Protein AF-A0ABC8SXA6-F1 (afdb_monomer_lite)

Organism: NCBI:txid185542

Radius of gyration: 33.36 Å; chains: 1; bounding box: 87×67×56 Å

pLDDT: mean 83.67, std 15.26, range [38.62, 98.69]

Structure (mmCIF, N/CA/C/O backbone):
data_AF-A0ABC8SXA6-F1
#
_entry.id   AF-A0ABC8SXA6-F1
#
loop_
_atom_site.group_PDB
_atom_site.id
_atom_site.type_symbol
_atom_site.label_atom_id
_atom_site.label_alt_id
_atom_site.label_comp_id
_atom_site.label_asym_id
_atom_site.label_entity_id
_atom_site.label_seq_id
_atom_site.pdbx_PDB_ins_code
_atom_site.Cartn_x
_atom_site.Cartn_y
_atom_site.Cartn_z
_atom_site.occupancy
_atom_site.B_iso_or_equiv
_atom_site.auth_seq_id
_atom_site.auth_comp_id
_atom_site.auth_asym_id
_atom_site.auth_atom_id
_atom_site.pdbx_PDB_model_num
ATOM 1 N N . MET A 1 1 ? 6.631 -2.995 6.832 1.00 89.31 1 MET A N 1
ATOM 2 C CA . MET A 1 1 ? 6.020 -4.167 7.493 1.00 89.31 1 MET A CA 1
ATOM 3 C C . MET A 1 1 ? 7.021 -4.843 8.404 1.00 89.31 1 MET A C 1
ATOM 5 O O . MET A 1 1 ? 6.817 -4.756 9.600 1.00 89.31 1 MET A O 1
ATOM 9 N N . VAL A 1 2 ? 8.139 -5.362 7.882 1.00 93.81 2 VAL A N 1
ATOM 10 C CA . VAL A 1 2 ? 9.206 -6.002 8.684 1.00 93.81 2 VAL A CA 1
ATOM 11 C C . VAL A 1 2 ? 9.595 -5.200 9.931 1.00 93.81 2 VAL A C 1
ATOM 13 O O . VAL A 1 2 ? 9.517 -5.722 11.030 1.00 93.81 2 VAL A O 1
ATOM 16 N N . TYR A 1 3 ? 9.912 -3.909 9.787 1.00 95.38 3 TYR A N 1
ATOM 17 C CA . TYR A 1 3 ? 10.247 -3.053 10.935 1.00 95.38 3 TYR A CA 1
ATOM 18 C C . TYR A 1 3 ? 9.152 -3.024 12.019 1.00 95.38 3 TYR A C 1
ATOM 20 O O . TYR A 1 3 ? 9.460 -3.159 13.195 1.00 95.38 3 TYR A O 1
ATOM 28 N N . LEU A 1 4 ? 7.878 -2.898 11.626 1.00 93.88 4 LEU A N 1
ATOM 29 C CA . LEU A 1 4 ? 6.758 -2.875 12.575 1.00 93.88 4 LEU A CA 1
ATOM 30 C C . LEU A 1 4 ? 6.575 -4.234 13.260 1.00 93.88 4 LEU A C 1
ATOM 32 O O . LEU A 1 4 ? 6.287 -4.269 14.445 1.00 93.88 4 LEU A O 1
ATOM 36 N N . SER A 1 5 ? 6.805 -5.328 12.530 1.00 92.31 5 SER A N 1
ATOM 37 C CA . SER A 1 5 ? 6.778 -6.683 13.088 1.00 92.31 5 SER A CA 1
ATOM 38 C C . SER A 1 5 ? 7.949 -6.959 14.036 1.00 92.31 5 SER A C 1
ATOM 40 O O . SER A 1 5 ? 7.821 -7.826 14.887 1.00 92.31 5 SER A O 1
ATOM 42 N N . ILE A 1 6 ? 9.087 -6.271 13.881 1.00 94.25 6 ILE A N 1
ATOM 43 C CA . ILE A 1 6 ? 10.218 -6.359 14.819 1.00 94.25 6 ILE A CA 1
ATOM 44 C C . ILE A 1 6 ? 9.928 -5.550 16.088 1.00 94.25 6 ILE A C 1
ATOM 46 O O . ILE A 1 6 ? 10.330 -5.962 17.171 1.00 94.25 6 ILE A O 1
ATOM 50 N N . GLU A 1 7 ? 9.258 -4.397 15.968 1.00 94.81 7 GLU A N 1
ATOM 51 C CA . GLU A 1 7 ? 8.859 -3.602 17.137 1.00 94.81 7 GLU A CA 1
ATOM 52 C C . GLU A 1 7 ? 7.809 -4.315 17.998 1.00 94.81 7 GLU A C 1
ATOM 54 O O . GLU A 1 7 ? 7.905 -4.271 19.224 1.00 94.81 7 GLU A O 1
ATOM 59 N N . ASP A 1 8 ? 6.809 -4.938 17.369 1.00 91.81 8 ASP A N 1
ATOM 60 C CA . ASP A 1 8 ? 5.744 -5.686 18.040 1.00 91.81 8 ASP A CA 1
ATOM 61 C C . ASP A 1 8 ? 5.150 -6.726 17.075 1.00 91.81 8 ASP A C 1
ATOM 63 O O . ASP A 1 8 ? 4.434 -6.381 16.131 1.00 91.81 8 ASP A O 1
ATOM 67 N N . ASP A 1 9 ? 5.448 -8.006 17.304 1.00 91.94 9 ASP A N 1
ATOM 68 C CA . ASP A 1 9 ? 4.992 -9.117 16.463 1.00 91.94 9 ASP A CA 1
ATOM 69 C C . ASP A 1 9 ? 3.578 -9.615 16.814 1.00 91.94 9 ASP A C 1
ATOM 71 O O . ASP A 1 9 ? 3.061 -10.521 16.157 1.00 91.94 9 ASP A O 1
ATOM 75 N N . THR A 1 10 ? 2.935 -9.015 17.820 1.00 92.50 10 THR A N 1
ATOM 76 C CA . THR A 1 10 ? 1.574 -9.363 18.258 1.00 92.50 10 THR A CA 1
ATOM 77 C C . THR A 1 10 ? 0.511 -8.435 17.687 1.00 92.50 10 THR A C 1
ATOM 79 O O . THR A 1 10 ? -0.682 -8.735 17.743 1.00 92.50 10 THR A O 1
ATOM 82 N N . LYS A 1 11 ? 0.931 -7.288 17.150 1.00 94.31 11 LYS A N 1
ATOM 83 C CA . LYS A 1 11 ? 0.025 -6.239 16.707 1.00 94.31 11 LYS A CA 1
ATOM 84 C C . LYS A 1 11 ? -0.223 -6.301 15.208 1.00 94.31 11 LYS A C 1
ATOM 86 O O . LYS A 1 11 ? 0.675 -6.040 14.410 1.00 94.31 11 LYS A O 1
ATOM 91 N N . ASP A 1 12 ? -1.486 -6.513 14.855 1.00 95.88 12 ASP A N 1
ATOM 92 C CA . ASP A 1 12 ? -1.973 -6.463 13.479 1.00 95.88 12 ASP A CA 1
ATOM 93 C C . ASP A 1 12 ? -1.502 -5.207 12.722 1.00 95.88 12 ASP A C 1
ATOM 95 O O . ASP A 1 12 ? -1.494 -4.078 13.240 1.00 95.88 12 ASP A O 1
ATOM 99 N N . LEU A 1 13 ? -1.147 -5.411 11.455 1.00 97.50 13 LEU A N 1
ATOM 100 C CA . LEU A 1 13 ? -0.670 -4.376 10.547 1.00 97.50 13 LEU A CA 1
ATOM 101 C C . LEU A 1 13 ? -1.810 -3.889 9.654 1.00 97.50 13 LEU A C 1
ATOM 103 O O . LEU A 1 13 ? -2.629 -4.672 9.197 1.00 97.50 13 LEU A O 1
ATOM 107 N N . TYR A 1 14 ? -1.839 -2.590 9.356 1.00 97.69 14 TYR A N 1
ATOM 108 C CA . TYR A 1 14 ? -2.890 -1.979 8.539 1.00 97.69 14 TYR A CA 1
ATOM 109 C C . TYR A 1 14 ? -2.288 -1.351 7.287 1.00 97.69 14 TYR A C 1
ATOM 111 O O . TYR A 1 14 ? -1.503 -0.401 7.370 1.00 97.69 14 TYR A O 1
ATOM 119 N N . LEU A 1 15 ? -2.677 -1.867 6.125 1.00 97.94 15 LEU A N 1
ATOM 120 C CA . LEU A 1 15 ? -2.216 -1.423 4.821 1.00 97.94 15 LEU A CA 1
ATOM 121 C C . LEU A 1 15 ? -3.346 -0.717 4.068 1.00 97.94 15 LEU A C 1
ATOM 123 O O . LEU A 1 15 ? -4.278 -1.340 3.567 1.00 97.94 15 LEU A O 1
ATOM 127 N N . PHE A 1 16 ? -3.244 0.607 3.971 1.00 98.19 16 PHE A N 1
ATOM 128 C CA . PHE A 1 16 ? -4.179 1.435 3.212 1.00 98.19 16 PHE A CA 1
ATOM 129 C C . PHE A 1 16 ? -3.748 1.508 1.746 1.00 98.19 16 PHE A C 1
ATOM 131 O O . PHE A 1 16 ? -2.637 1.944 1.445 1.00 98.19 16 PHE A O 1
ATOM 138 N N . ILE A 1 17 ? -4.637 1.109 0.839 1.00 98.56 17 ILE A N 1
ATOM 139 C CA . ILE A 1 17 ? -4.356 0.942 -0.586 1.00 98.56 17 ILE A CA 1
ATOM 140 C C . ILE A 1 17 ? -5.191 1.941 -1.388 1.00 98.56 17 ILE A C 1
ATOM 142 O O . ILE A 1 17 ? -6.420 1.972 -1.314 1.00 98.56 17 ILE A O 1
ATOM 146 N N . ASN A 1 18 ? -4.492 2.766 -2.162 1.00 98.31 18 ASN A N 1
ATOM 147 C CA . ASN A 1 18 ? -5.050 3.592 -3.224 1.00 98.31 18 ASN A CA 1
ATOM 148 C C . ASN A 1 18 ? -4.025 3.641 -4.363 1.00 98.31 18 ASN A C 1
ATOM 150 O O . ASN A 1 18 ? -3.167 4.525 -4.387 1.00 98.31 18 ASN A O 1
ATOM 154 N N . SER A 1 19 ? -4.038 2.627 -5.222 1.00 98.19 19 SER A N 1
ATOM 155 C CA . SER A 1 19 ? -3.014 2.388 -6.234 1.00 98.19 19 SER A CA 1
ATOM 156 C C . SER A 1 19 ? -3.621 1.867 -7.542 1.00 98.19 19 SER A C 1
ATOM 158 O O . SER A 1 19 ? -4.429 0.935 -7.499 1.00 98.19 19 SER A O 1
ATOM 160 N N . PRO A 1 20 ? -3.195 2.401 -8.704 1.00 97.56 20 PRO A N 1
ATOM 161 C CA . PRO A 1 20 ? -3.532 1.842 -10.012 1.00 97.56 20 PRO A CA 1
ATOM 162 C C . PRO A 1 20 ? -2.723 0.573 -10.352 1.00 97.56 20 PRO A C 1
ATOM 164 O O . PRO A 1 20 ? -2.894 0.011 -11.428 1.00 97.56 20 PRO A O 1
ATOM 167 N N . GLY A 1 21 ? -1.814 0.144 -9.470 1.00 96.44 21 GLY A N 1
ATOM 168 C CA . GLY A 1 21 ? -0.901 -0.971 -9.703 1.00 96.44 21 GLY A CA 1
ATOM 169 C C . GLY A 1 21 ? 0.517 -0.507 -10.021 1.00 96.44 21 GLY A C 1
ATOM 170 O O . GLY A 1 21 ? 0.943 0.567 -9.593 1.00 96.44 21 GLY A O 1
ATOM 171 N N . GLY A 1 22 ? 1.273 -1.347 -10.725 1.00 95.88 22 GLY A N 1
ATOM 172 C CA . GLY A 1 22 ? 2.668 -1.088 -11.061 1.00 95.88 22 GLY A CA 1
ATOM 173 C C . GLY A 1 22 ? 3.407 -2.363 -11.451 1.00 95.88 22 GLY A C 1
ATOM 174 O O . GLY A 1 22 ? 2.804 -3.320 -11.927 1.00 95.88 22 GLY A O 1
ATOM 175 N N . TRP A 1 23 ? 4.717 -2.362 -11.225 1.00 95.94 23 TRP A N 1
ATOM 176 C CA . TRP A 1 23 ? 5.610 -3.471 -11.549 1.00 95.94 23 TRP A CA 1
ATOM 177 C C . TRP A 1 23 ? 5.236 -4.759 -10.801 1.00 95.94 23 TRP A C 1
ATOM 179 O O . TRP A 1 23 ? 5.026 -4.737 -9.584 1.00 95.94 23 TRP A O 1
ATOM 189 N N . VAL A 1 24 ? 5.223 -5.883 -11.525 1.00 95.62 24 VAL A N 1
ATOM 190 C CA . VAL A 1 24 ? 4.839 -7.201 -10.994 1.00 95.62 24 VAL A CA 1
ATOM 191 C C . VAL A 1 24 ? 5.796 -7.660 -9.895 1.00 95.62 24 VAL A C 1
ATOM 193 O O . VAL A 1 24 ? 5.353 -7.937 -8.785 1.00 95.62 24 VAL A O 1
ATOM 196 N N . ILE A 1 25 ? 7.107 -7.665 -10.157 1.00 95.62 25 ILE A N 1
ATOM 197 C CA . ILE A 1 25 ? 8.107 -8.198 -9.217 1.00 95.62 25 ILE A CA 1
ATOM 198 C C . ILE A 1 25 ? 8.085 -7.479 -7.852 1.00 95.62 25 ILE A C 1
ATOM 200 O O . ILE A 1 25 ? 7.982 -8.159 -6.831 1.00 95.62 25 ILE A O 1
ATOM 204 N N . PRO A 1 26 ? 8.089 -6.130 -7.768 1.00 97.44 26 PRO A N 1
ATOM 205 C CA . PRO A 1 26 ? 7.916 -5.443 -6.487 1.00 97.44 26 PRO A CA 1
ATOM 206 C C . PRO A 1 26 ? 6.580 -5.744 -5.801 1.00 97.44 26 PRO A C 1
ATOM 208 O O . PRO A 1 26 ? 6.531 -5.821 -4.577 1.00 97.44 26 PRO A O 1
ATOM 211 N N . GLY A 1 27 ? 5.496 -5.912 -6.564 1.00 97.62 27 GLY A N 1
ATOM 212 C CA . GLY A 1 27 ? 4.195 -6.261 -5.998 1.00 97.62 27 GLY A CA 1
ATOM 213 C C . GLY A 1 27 ? 4.180 -7.662 -5.380 1.00 97.62 27 GLY A C 1
ATOM 214 O O . GLY A 1 27 ? 3.657 -7.824 -4.279 1.00 97.62 27 GLY A O 1
ATOM 215 N N . VAL A 1 28 ? 4.821 -8.640 -6.029 1.00 97.94 28 VAL A N 1
ATOM 216 C CA . VAL A 1 28 ? 5.022 -9.993 -5.480 1.00 97.94 28 VAL A CA 1
ATOM 217 C C . VAL A 1 28 ? 5.889 -9.937 -4.222 1.00 97.94 28 VAL A C 1
ATOM 219 O O . VAL A 1 28 ? 5.506 -10.491 -3.200 1.00 97.94 28 VAL A O 1
ATOM 222 N N . ALA A 1 29 ? 6.979 -9.164 -4.223 1.00 98.12 29 ALA A N 1
ATOM 223 C CA . ALA A 1 29 ? 7.822 -9.010 -3.034 1.00 98.12 29 ALA A CA 1
ATOM 224 C C . ALA A 1 29 ? 7.061 -8.414 -1.830 1.00 98.12 29 ALA A C 1
ATOM 226 O O . ALA A 1 29 ? 7.280 -8.815 -0.683 1.00 98.12 29 ALA A O 1
ATOM 227 N N . ILE A 1 30 ? 6.151 -7.460 -2.070 1.00 98.25 30 ILE A N 1
ATOM 228 C CA . ILE A 1 30 ? 5.273 -6.920 -1.020 1.00 98.25 30 ILE A CA 1
ATOM 229 C C . ILE A 1 30 ? 4.321 -8.006 -0.512 1.00 98.25 30 ILE A C 1
ATOM 231 O O . ILE A 1 30 ? 4.190 -8.155 0.701 1.00 98.25 30 ILE A O 1
ATOM 235 N N . TYR A 1 31 ? 3.688 -8.759 -1.414 1.00 98.38 31 TYR A N 1
ATOM 236 C CA . TYR A 1 31 ? 2.796 -9.861 -1.059 1.00 98.38 31 TYR A CA 1
ATOM 237 C C . TYR A 1 31 ? 3.509 -10.921 -0.212 1.00 98.38 31 TYR A C 1
ATOM 239 O O . TYR A 1 31 ? 3.021 -11.261 0.863 1.00 98.38 31 TYR A O 1
ATOM 247 N N . ASP A 1 32 ? 4.693 -11.372 -0.624 1.00 98.19 32 ASP A N 1
ATOM 248 C CA . ASP A 1 32 ? 5.473 -12.368 0.118 1.00 98.19 32 ASP A CA 1
ATOM 249 C C . ASP A 1 32 ? 5.875 -11.844 1.495 1.00 98.19 32 ASP A C 1
ATOM 251 O O . ASP A 1 32 ? 5.795 -12.558 2.492 1.00 98.19 32 ASP A O 1
ATOM 255 N N . THR A 1 33 ? 6.222 -10.557 1.587 1.00 98.00 33 THR A N 1
ATOM 256 C CA . THR A 1 33 ? 6.480 -9.915 2.881 1.00 98.00 33 THR A CA 1
ATOM 257 C C . THR A 1 33 ? 5.237 -9.937 3.772 1.00 98.00 33 THR A C 1
ATOM 259 O O . THR A 1 33 ? 5.374 -10.124 4.978 1.00 98.00 33 THR A O 1
ATOM 262 N N . MET A 1 34 ? 4.037 -9.750 3.210 1.00 97.69 34 MET A N 1
ATOM 263 C CA . MET A 1 34 ? 2.782 -9.839 3.966 1.00 97.69 34 MET A CA 1
ATOM 264 C C . MET A 1 34 ? 2.517 -11.255 4.477 1.00 97.69 34 MET A C 1
ATOM 266 O O . MET A 1 34 ? 2.021 -11.385 5.586 1.00 97.69 34 MET A O 1
ATOM 270 N N . GLN A 1 35 ? 2.870 -12.290 3.706 1.00 96.88 35 GLN A N 1
ATOM 271 C CA . GLN A 1 35 ? 2.714 -13.687 4.137 1.00 96.88 35 GLN A CA 1
ATOM 272 C C . GLN A 1 35 ? 3.805 -14.128 5.128 1.00 96.88 35 GLN A C 1
ATOM 274 O O . GLN A 1 35 ? 3.604 -15.060 5.899 1.00 96.88 35 GLN A O 1
ATOM 279 N N . PHE A 1 36 ? 4.977 -13.490 5.085 1.00 96.69 36 PHE A N 1
ATOM 280 C CA . PHE A 1 36 ? 6.124 -13.833 5.927 1.00 96.69 36 PHE A CA 1
ATOM 281 C C . PHE A 1 36 ? 6.025 -13.274 7.351 1.00 96.69 36 PHE A C 1
ATOM 283 O O . PHE A 1 36 ? 6.496 -13.903 8.299 1.00 96.69 36 PHE A O 1
ATOM 290 N N . VAL A 1 37 ? 5.485 -12.062 7.514 1.00 96.19 37 VAL A N 1
ATOM 291 C CA . VAL A 1 37 ? 5.390 -11.433 8.838 1.00 96.19 37 VAL A CA 1
ATOM 292 C C . VAL A 1 37 ? 4.373 -12.161 9.717 1.00 96.19 37 VAL A C 1
ATOM 294 O O . VAL A 1 37 ? 3.346 -12.626 9.240 1.00 96.19 37 VAL A O 1
ATOM 297 N N . ARG A 1 38 ? 4.661 -12.245 11.021 1.00 94.94 38 ARG A N 1
ATOM 298 C CA . ARG A 1 38 ? 3.801 -12.938 11.988 1.00 94.94 38 ARG A CA 1
ATOM 299 C C . ARG A 1 38 ? 2.447 -12.253 12.239 1.00 94.94 38 ARG A C 1
ATOM 301 O O . ARG A 1 38 ? 1.468 -12.986 12.352 1.00 94.94 38 ARG A O 1
ATOM 308 N N . PRO A 1 39 ? 2.356 -10.916 12.394 1.00 96.44 39 PRO A N 1
ATOM 309 C CA . PRO A 1 39 ? 1.070 -10.276 12.628 1.00 96.44 39 PRO A CA 1
ATOM 310 C C . PRO A 1 39 ? 0.206 -10.267 11.371 1.00 96.44 39 PRO A C 1
ATOM 312 O O . PRO A 1 39 ? 0.703 -10.023 10.269 1.00 96.44 39 PRO A O 1
ATOM 315 N N . ASP A 1 40 ? -1.103 -10.392 11.567 1.00 97.56 40 ASP A N 1
ATOM 316 C CA . ASP A 1 40 ? -2.064 -10.351 10.473 1.00 97.56 40 ASP A CA 1
ATOM 317 C C . ASP A 1 40 ? -2.043 -8.988 9.772 1.00 97.56 40 ASP A C 1
ATOM 319 O O . ASP A 1 40 ? -2.050 -7.922 10.404 1.00 97.56 40 ASP A O 1
ATOM 323 N N . VAL A 1 41 ? -2.068 -9.015 8.440 1.00 98.31 41 VAL A N 1
ATOM 324 C CA . VAL A 1 41 ? -2.093 -7.803 7.618 1.00 98.31 41 VAL A CA 1
ATOM 325 C C . VAL A 1 41 ? -3.517 -7.509 7.159 1.00 98.31 41 VAL A C 1
ATOM 327 O O . VAL A 1 41 ? -4.057 -8.180 6.285 1.00 98.31 41 VAL A O 1
ATOM 330 N N . HIS A 1 42 ? -4.108 -6.450 7.702 1.00 98.31 42 HIS A N 1
ATOM 331 C CA . HIS A 1 42 ? -5.370 -5.875 7.241 1.00 98.31 42 HIS A CA 1
ATOM 332 C C . HIS A 1 42 ? -5.124 -5.044 5.992 1.00 98.31 42 HIS A C 1
ATOM 334 O O . HIS A 1 42 ? -4.299 -4.126 6.004 1.00 98.31 42 HIS A O 1
ATOM 340 N N . THR A 1 43 ? -5.877 -5.299 4.930 1.00 98.69 43 THR A N 1
ATOM 341 C CA . THR A 1 43 ? -5.818 -4.496 3.704 1.00 98.69 43 THR A CA 1
ATOM 342 C C . THR A 1 43 ? -7.080 -3.661 3.564 1.00 98.69 43 THR A C 1
ATOM 344 O O . THR A 1 43 ? -8.191 -4.139 3.768 1.00 98.69 43 THR A O 1
ATOM 347 N N . ILE A 1 44 ? -6.911 -2.374 3.261 1.00 98.50 44 ILE A N 1
ATOM 348 C CA . ILE A 1 44 ? -7.998 -1.391 3.245 1.00 98.50 44 ILE A CA 1
ATOM 349 C C . ILE A 1 44 ? -7.964 -0.623 1.925 1.00 98.50 44 ILE A C 1
ATOM 351 O O . ILE A 1 44 ? -7.134 0.270 1.743 1.00 98.50 44 ILE A O 1
ATOM 355 N N . CYS A 1 45 ? -8.878 -0.930 1.007 1.00 98.44 45 CYS A N 1
ATOM 356 C CA . CYS A 1 45 ? -9.031 -0.203 -0.249 1.00 98.44 45 CYS A CA 1
ATOM 357 C C . CYS A 1 45 ? -9.783 1.118 -0.027 1.00 98.44 45 CYS A C 1
ATOM 359 O O . CYS A 1 45 ? -10.973 1.131 0.294 1.00 98.44 45 CYS A O 1
ATOM 361 N N . MET A 1 46 ? -9.075 2.237 -0.199 1.00 97.12 46 MET A N 1
ATOM 362 C CA . MET A 1 46 ? -9.571 3.598 0.048 1.00 97.12 46 MET A CA 1
ATOM 363 C C . MET A 1 46 ? -10.251 4.240 -1.167 1.00 97.12 46 MET A C 1
ATOM 365 O O . MET A 1 46 ? -11.045 5.163 -1.000 1.00 97.12 46 MET A O 1
ATOM 369 N N . GLY A 1 47 ? -9.892 3.809 -2.377 1.00 96.62 47 GLY A N 1
ATOM 370 C CA . GLY A 1 47 ? -10.298 4.459 -3.623 1.00 96.62 47 GLY A CA 1
ATOM 371 C C . GLY A 1 47 ? -10.137 3.536 -4.820 1.00 96.62 47 GLY A C 1
ATOM 372 O O . GLY A 1 47 ? -11.129 3.042 -5.332 1.00 96.62 47 GLY A O 1
ATOM 373 N N . LEU A 1 48 ? -8.904 3.270 -5.243 1.00 98.06 48 LEU A N 1
ATOM 374 C CA . LEU A 1 48 ? -8.611 2.313 -6.310 1.00 98.06 48 LEU A CA 1
ATOM 375 C C . LEU A 1 48 ? -7.613 1.260 -5.825 1.00 98.06 48 LEU A C 1
ATOM 377 O O . LEU A 1 48 ? -6.596 1.598 -5.224 1.00 98.06 48 LEU A O 1
ATOM 381 N N . ALA A 1 49 ? -7.866 -0.005 -6.121 1.00 98.56 49 ALA A N 1
ATOM 382 C CA . ALA A 1 49 ? -6.873 -1.067 -6.060 1.00 98.56 49 ALA A CA 1
ATOM 383 C C . ALA A 1 49 ? -6.921 -1.834 -7.383 1.00 98.56 49 ALA A C 1
ATOM 385 O O . ALA A 1 49 ? -7.734 -2.735 -7.542 1.00 98.56 49 ALA A O 1
ATOM 386 N N . ALA A 1 50 ? -6.082 -1.445 -8.340 1.00 98.25 50 ALA A N 1
ATOM 387 C CA . ALA A 1 50 ? -6.031 -2.065 -9.664 1.00 98.25 50 ALA A CA 1
ATOM 388 C C . ALA A 1 50 ? -4.725 -2.838 -9.875 1.00 98.25 50 ALA A C 1
ATOM 390 O O . ALA A 1 50 ? -3.689 -2.445 -9.329 1.00 98.25 50 ALA A O 1
ATOM 391 N N . SER A 1 51 ? -4.747 -3.895 -10.691 1.00 97.50 51 SER A N 1
ATOM 392 C CA . SER A 1 51 ? -3.549 -4.640 -11.101 1.00 97.50 51 SER A CA 1
ATOM 393 C C . SER A 1 51 ? -2.766 -5.159 -9.875 1.00 97.50 51 SER A C 1
ATOM 395 O O . SER A 1 51 ? -3.327 -5.806 -8.993 1.00 97.50 51 SER A O 1
ATOM 397 N N . MET A 1 52 ? -1.478 -4.845 -9.721 1.00 98.12 52 MET A N 1
ATOM 398 C CA . MET A 1 52 ? -0.732 -5.225 -8.512 1.00 98.12 52 MET A CA 1
ATOM 399 C C . MET A 1 52 ? -1.290 -4.597 -7.220 1.00 98.12 52 MET A C 1
ATOM 401 O O . MET A 1 52 ? -1.036 -5.099 -6.129 1.00 98.12 52 MET A O 1
ATOM 405 N N . GLY A 1 53 ? -2.092 -3.533 -7.317 1.00 98.44 53 GLY A N 1
ATOM 406 C CA . GLY A 1 53 ? -2.840 -2.975 -6.194 1.00 98.44 53 GLY A CA 1
ATOM 407 C C . GLY A 1 53 ? -3.947 -3.907 -5.691 1.00 98.44 53 GLY A C 1
ATOM 408 O O . GLY A 1 53 ? -4.073 -4.077 -4.478 1.00 98.44 53 GLY A O 1
ATOM 409 N N . SER A 1 54 ? -4.714 -4.545 -6.586 1.00 98.44 54 SER A N 1
ATOM 410 C CA . SER A 1 54 ? -5.704 -5.565 -6.196 1.00 98.44 54 SER A CA 1
ATOM 411 C C . SER A 1 54 ? -5.030 -6.854 -5.729 1.00 98.44 54 SER A C 1
ATOM 413 O O . SER A 1 54 ? -5.539 -7.514 -4.827 1.00 98.44 54 SER A O 1
ATOM 415 N N . PHE A 1 55 ? -3.856 -7.177 -6.277 1.00 98.56 55 PHE A N 1
ATOM 416 C CA . PHE A 1 55 ? -3.068 -8.333 -5.848 1.00 98.56 55 PHE A CA 1
ATOM 417 C C . PHE A 1 55 ? -2.598 -8.193 -4.393 1.00 98.56 55 PHE A C 1
ATOM 419 O O . PHE A 1 55 ? -2.737 -9.100 -3.577 1.00 98.56 55 PHE A O 1
ATOM 426 N N . ILE A 1 56 ? -2.101 -7.010 -4.030 1.00 98.62 56 ILE A N 1
ATOM 427 C CA . ILE A 1 56 ? -1.738 -6.704 -2.643 1.00 98.62 56 ILE A CA 1
ATOM 428 C C . ILE A 1 56 ? -2.992 -6.675 -1.757 1.00 98.62 56 ILE A C 1
ATOM 430 O O . ILE A 1 56 ? -2.961 -7.190 -0.644 1.00 98.62 56 ILE A O 1
ATOM 434 N N . LEU A 1 57 ? -4.112 -6.121 -2.241 1.00 98.69 57 LEU A N 1
ATOM 435 C CA . LEU A 1 57 ? -5.382 -6.112 -1.505 1.00 98.69 57 LEU A CA 1
ATOM 436 C C . LEU A 1 57 ? -5.841 -7.532 -1.143 1.00 98.69 57 LEU A C 1
ATOM 438 O O . LEU A 1 57 ? -6.153 -7.780 0.023 1.00 98.69 57 LEU A O 1
ATOM 442 N N . VAL A 1 58 ? -5.827 -8.459 -2.107 1.00 98.44 58 VAL A N 1
ATOM 443 C CA . VAL A 1 58 ? -6.272 -9.846 -1.901 1.00 98.44 58 VAL A CA 1
ATOM 444 C C . VAL A 1 58 ? -5.328 -10.655 -0.999 1.00 98.44 58 VAL A C 1
ATOM 446 O O . VAL A 1 58 ? -5.746 -11.646 -0.393 1.00 98.44 58 VAL A O 1
ATOM 449 N N . GLY A 1 59 ? -4.071 -10.216 -0.877 1.00 98.12 59 GLY A N 1
ATOM 450 C CA . GLY A 1 59 ? -3.061 -10.819 -0.007 1.00 98.12 59 GLY A CA 1
ATOM 451 C C . GLY A 1 59 ? -3.206 -10.506 1.480 1.00 98.12 59 GLY A C 1
ATOM 452 O O . GLY A 1 59 ? -2.542 -11.153 2.286 1.00 98.12 59 GLY A O 1
ATOM 453 N N . GLY A 1 60 ? -4.058 -9.548 1.863 1.00 98.25 60 GLY A N 1
ATOM 454 C CA . GLY A 1 60 ? -4.387 -9.307 3.273 1.00 98.25 60 GLY A CA 1
ATOM 455 C C . GLY A 1 60 ? -5.091 -10.503 3.902 1.00 98.25 60 GLY A C 1
ATOM 456 O O . GLY A 1 60 ? -5.716 -11.278 3.180 1.00 98.25 60 GLY A O 1
ATOM 457 N N . GLU A 1 61 ? -4.987 -10.658 5.220 1.00 98.06 61 GLU A N 1
ATOM 458 C CA . GLU A 1 61 ? -5.511 -11.814 5.955 1.00 98.06 61 GLU A CA 1
ATOM 459 C C . GLU A 1 61 ? -7.001 -12.051 5.666 1.00 98.06 61 GLU A C 1
ATOM 461 O O . GLU A 1 61 ? -7.781 -11.098 5.571 1.00 98.06 61 GLU A O 1
ATOM 466 N N . ILE A 1 62 ? -7.402 -13.316 5.490 1.00 96.38 62 ILE A N 1
ATOM 467 C CA . ILE A 1 62 ? -8.793 -13.659 5.163 1.00 96.38 62 ILE A CA 1
ATOM 468 C C . ILE A 1 62 ? -9.682 -13.167 6.308 1.00 96.38 62 ILE A C 1
ATOM 470 O O . ILE A 1 62 ? -9.309 -13.256 7.473 1.00 96.38 62 ILE A O 1
ATOM 474 N N . THR A 1 63 ? -10.861 -12.634 5.985 1.00 95.44 63 THR A N 1
ATOM 475 C CA . THR A 1 63 ? -11.786 -11.910 6.886 1.00 95.44 63 THR A CA 1
ATOM 476 C C . THR A 1 63 ? -11.375 -10.478 7.254 1.00 95.44 63 THR A C 1
ATOM 478 O O . THR A 1 63 ? -12.199 -9.730 7.785 1.00 95.44 63 THR A O 1
ATOM 481 N N . LYS A 1 64 ? -10.141 -10.057 6.943 1.00 97.62 64 LYS A N 1
ATOM 482 C CA . LYS A 1 64 ? -9.573 -8.745 7.305 1.00 97.62 64 LYS A CA 1
ATOM 483 C C . LYS A 1 64 ? -9.294 -7.850 6.087 1.00 97.62 64 LYS A C 1
ATOM 485 O O . LYS A 1 64 ? -8.630 -6.817 6.215 1.00 97.62 64 LYS A O 1
ATOM 490 N N . ARG A 1 65 ? -9.818 -8.202 4.908 1.00 98.50 65 ARG A N 1
ATOM 491 C CA . ARG A 1 65 ? -9.731 -7.387 3.685 1.00 98.50 65 ARG A CA 1
ATOM 492 C C . ARG A 1 65 ? -10.968 -6.504 3.579 1.00 98.50 65 ARG A C 1
ATOM 494 O O . ARG A 1 65 ? -12.092 -6.999 3.509 1.00 98.50 65 ARG A O 1
ATOM 501 N N . LEU A 1 66 ? -10.777 -5.191 3.552 1.00 98.19 66 LEU A N 1
ATOM 502 C CA . LEU A 1 66 ? -11.852 -4.203 3.589 1.00 98.19 66 LEU A CA 1
ATOM 503 C C . LEU A 1 66 ? -11.774 -3.229 2.407 1.00 98.19 66 LEU A C 1
ATOM 505 O O . LEU A 1 66 ? -10.693 -2.814 1.996 1.00 98.19 66 LEU A O 1
ATOM 509 N N . ALA A 1 67 ? -12.924 -2.807 1.886 1.00 98.19 67 ALA A N 1
ATOM 510 C CA . ALA A 1 67 ? -13.022 -1.753 0.877 1.00 98.19 67 ALA A CA 1
ATOM 511 C C . ALA A 1 67 ? -14.073 -0.710 1.259 1.00 98.19 67 ALA A C 1
ATOM 513 O O . ALA A 1 67 ? -15.131 -1.036 1.796 1.00 98.19 67 ALA A O 1
ATOM 514 N N . PHE A 1 68 ? -13.801 0.564 0.975 1.00 96.88 68 PHE A N 1
ATOM 515 C CA . PHE A 1 68 ? -14.810 1.614 1.127 1.00 96.88 68 PHE A CA 1
ATOM 516 C C . PHE A 1 68 ? -15.927 1.485 0.077 1.00 96.88 68 PHE A C 1
ATOM 518 O O . PHE A 1 68 ? -15.663 0.996 -1.016 1.00 96.88 68 PHE A O 1
ATOM 525 N N . PRO A 1 69 ? -17.157 1.972 0.342 1.00 95.81 69 PRO A N 1
ATOM 526 C CA . PRO A 1 69 ? -18.316 1.744 -0.535 1.00 95.81 69 PRO A CA 1
ATOM 527 C C . PRO A 1 69 ? -18.153 2.219 -1.980 1.00 95.81 69 PRO A C 1
ATOM 529 O O . PRO A 1 69 ? -18.774 1.673 -2.883 1.00 95.81 69 PRO A O 1
ATOM 532 N N . HIS A 1 70 ? -17.339 3.252 -2.197 1.00 96.12 70 HIS A N 1
ATOM 533 C CA . HIS A 1 70 ? -17.077 3.829 -3.519 1.00 96.12 70 HIS A CA 1
ATOM 534 C C . HIS A 1 70 ? -15.691 3.466 -4.053 1.00 96.12 70 HIS A C 1
ATOM 536 O O . HIS A 1 70 ? -15.213 4.104 -4.989 1.00 96.12 70 HIS A O 1
ATOM 542 N N . ALA A 1 71 ? -15.024 2.497 -3.427 1.00 97.62 71 ALA A N 1
ATOM 543 C CA . ALA A 1 71 ? -13.758 1.998 -3.914 1.00 97.62 71 ALA A CA 1
ATOM 544 C C . ALA A 1 71 ? -13.966 1.063 -5.113 1.00 97.62 71 ALA A C 1
ATOM 546 O O . ALA A 1 71 ? -14.986 0.379 -5.219 1.00 97.62 71 ALA A O 1
ATOM 547 N N . TRP A 1 72 ? -12.975 1.052 -5.995 1.00 98.06 72 TRP A N 1
ATOM 548 C CA . TRP A 1 72 ? -12.918 0.240 -7.198 1.00 98.06 72 TRP A CA 1
ATOM 549 C C . TRP A 1 72 ? -11.753 -0.734 -7.092 1.00 98.06 72 TRP A C 1
ATOM 551 O O . TRP A 1 72 ? -10.650 -0.368 -6.673 1.00 98.06 72 TRP A O 1
ATOM 561 N N . VAL A 1 73 ? -11.997 -1.969 -7.501 1.00 98.62 73 VAL A N 1
ATOM 562 C CA . VAL A 1 73 ? -10.992 -3.019 -7.633 1.00 98.62 73 VAL A CA 1
ATOM 563 C C . VAL A 1 73 ? -10.909 -3.392 -9.102 1.00 98.62 73 VAL A C 1
ATOM 565 O O . VAL A 1 73 ? -11.940 -3.509 -9.751 1.00 98.62 73 VAL A O 1
ATOM 568 N N . MET A 1 74 ? -9.707 -3.553 -9.642 1.00 98.44 74 MET A N 1
ATOM 569 C CA . MET A 1 74 ? -9.545 -4.006 -11.022 1.00 98.44 74 MET A CA 1
ATOM 570 C C . MET A 1 74 ? -8.501 -5.104 -11.109 1.00 98.44 74 MET A C 1
ATOM 572 O O . MET A 1 74 ? -7.406 -4.946 -10.570 1.00 98.44 74 MET A O 1
ATOM 576 N N . ILE A 1 75 ? -8.840 -6.189 -11.798 1.00 97.69 75 ILE A N 1
ATOM 577 C CA . ILE A 1 75 ? -7.914 -7.270 -12.131 1.00 97.69 75 ILE A CA 1
ATOM 578 C C . ILE A 1 75 ? -7.725 -7.334 -13.645 1.00 97.69 75 ILE A C 1
ATOM 580 O O . ILE A 1 75 ? -8.636 -7.023 -14.406 1.00 97.69 75 ILE A O 1
ATOM 584 N N . HIS A 1 76 ? -6.520 -7.721 -14.050 1.00 96.19 76 HIS A N 1
ATOM 585 C CA . HIS A 1 76 ? -6.125 -7.965 -15.435 1.00 96.19 76 HIS A CA 1
ATOM 586 C C . HIS A 1 76 ? -4.834 -8.798 -15.440 1.00 96.19 76 HIS A C 1
ATOM 588 O O . HIS A 1 76 ? -4.164 -8.935 -14.406 1.00 96.19 76 HIS A O 1
ATOM 594 N N . GLN A 1 77 ? -4.480 -9.363 -16.584 1.00 93.38 77 GLN A N 1
ATOM 595 C CA . GLN A 1 77 ? -3.246 -10.111 -16.780 1.00 93.38 77 GLN A CA 1
ATOM 596 C C . GLN A 1 77 ? -2.015 -9.190 -16.744 1.00 93.38 77 GLN A C 1
ATOM 598 O O . GLN A 1 77 ? -2.101 -8.012 -17.097 1.00 93.38 77 GLN A O 1
ATOM 603 N N . PRO A 1 78 ? -0.841 -9.694 -16.319 1.00 92.88 78 PRO A N 1
ATOM 604 C CA . PRO A 1 78 ? 0.389 -8.928 -16.445 1.00 92.88 78 PRO A CA 1
ATOM 605 C C . PRO A 1 78 ? 0.715 -8.692 -17.925 1.00 92.88 78 PRO A C 1
ATOM 607 O O . PRO A 1 78 ? 0.466 -9.548 -18.772 1.00 92.88 78 PRO A O 1
ATOM 610 N N . ALA A 1 79 ? 1.320 -7.546 -18.220 1.00 87.12 79 ALA A N 1
ATOM 611 C CA . ALA A 1 79 ? 1.791 -7.196 -19.553 1.00 87.12 79 ALA A CA 1
ATOM 612 C C . ALA A 1 79 ? 3.293 -6.895 -19.510 1.00 87.12 79 ALA A C 1
ATOM 614 O O . ALA A 1 79 ? 3.780 -6.327 -18.527 1.00 87.12 79 ALA A O 1
ATOM 615 N N . SER A 1 80 ? 4.006 -7.247 -20.582 1.00 82.56 80 SER A N 1
ATOM 616 C CA . SER A 1 80 ? 5.375 -6.787 -20.833 1.00 82.56 80 SER A CA 1
ATOM 617 C C . SER A 1 80 ? 5.410 -5.909 -22.079 1.00 82.56 80 SER A C 1
ATOM 619 O O . SER A 1 80 ? 4.637 -6.110 -23.018 1.00 82.56 80 SER A O 1
ATOM 621 N N . SER A 1 81 ? 6.322 -4.941 -22.084 1.00 75.19 81 SER A N 1
ATOM 622 C CA . SER A 1 81 ? 6.676 -4.188 -23.283 1.00 75.19 81 SER A CA 1
ATOM 623 C C . SER A 1 81 ? 7.848 -4.899 -23.946 1.00 75.19 81 SER A C 1
ATOM 625 O O . SER A 1 81 ? 8.994 -4.656 -23.576 1.00 75.19 81 SER A O 1
ATOM 627 N N . PHE A 1 82 ? 7.563 -5.773 -24.908 1.00 70.19 82 PHE A N 1
ATOM 628 C CA . PHE A 1 82 ? 8.608 -6.433 -25.687 1.00 70.19 82 PHE A CA 1
ATOM 629 C C . PHE A 1 82 ? 9.385 -5.384 -26.498 1.00 70.19 82 PHE A C 1
ATOM 631 O O . PHE A 1 82 ? 8.790 -4.601 -27.244 1.00 70.19 82 PHE A O 1
ATOM 638 N N . TYR A 1 83 ? 10.707 -5.341 -26.342 1.00 59.84 83 TYR A N 1
ATOM 639 C CA . TYR A 1 83 ? 11.582 -4.542 -27.205 1.00 59.84 83 TYR A CA 1
ATOM 640 C C . TYR A 1 83 ? 11.807 -5.278 -28.536 1.00 59.84 83 TYR A C 1
ATOM 642 O O . TYR A 1 83 ? 11.627 -6.493 -28.604 1.00 59.84 83 TYR A O 1
ATOM 650 N N . GLU A 1 84 ? 12.205 -4.567 -29.599 1.00 57.94 84 GLU A N 1
ATOM 651 C CA . GLU A 1 84 ? 12.680 -5.194 -30.845 1.00 57.94 84 GLU A CA 1
ATOM 652 C C . GLU A 1 84 ? 13.981 -5.966 -30.564 1.00 57.94 84 GLU A C 1
ATOM 654 O O . GLU A 1 84 ? 15.088 -5.462 -30.738 1.00 57.94 84 GLU A O 1
ATOM 659 N N . ALA A 1 85 ? 13.830 -7.181 -30.049 1.00 60.62 85 ALA A N 1
ATOM 660 C CA . ALA A 1 85 ? 14.898 -8.093 -29.683 1.00 60.62 85 ALA A CA 1
ATOM 661 C C . ALA A 1 85 ? 15.003 -9.235 -30.704 1.00 60.62 85 ALA A C 1
ATOM 663 O O . ALA A 1 85 ? 14.112 -9.466 -31.528 1.00 60.62 85 ALA A O 1
ATOM 664 N N . GLN A 1 86 ? 16.113 -9.969 -30.656 1.00 67.38 86 GLN A N 1
ATOM 665 C CA . GLN A 1 86 ? 16.315 -11.152 -31.488 1.00 67.38 86 GLN A CA 1
ATOM 666 C C . GLN A 1 86 ? 15.260 -12.223 -31.145 1.00 67.38 86 GLN A C 1
ATOM 668 O O . GLN A 1 86 ? 14.854 -12.358 -29.992 1.00 67.38 86 GLN A O 1
ATOM 673 N N . THR A 1 87 ? 14.823 -13.020 -32.127 1.00 71.56 87 THR A N 1
ATOM 674 C CA . THR A 1 87 ? 13.703 -13.977 -31.976 1.00 71.56 87 THR A CA 1
ATOM 675 C C . THR A 1 87 ? 13.834 -14.936 -30.786 1.00 71.56 87 THR A C 1
ATOM 677 O O . THR A 1 87 ? 12.822 -15.313 -30.204 1.00 71.56 87 THR A O 1
ATOM 680 N N . GLY A 1 88 ? 15.056 -15.314 -30.397 1.00 74.25 88 GLY A N 1
ATOM 681 C CA . GLY A 1 88 ? 15.299 -16.163 -29.226 1.00 74.25 88 GLY A CA 1
ATOM 682 C C . GLY A 1 88 ? 15.037 -15.471 -27.881 1.00 74.25 88 GLY A C 1
ATOM 683 O O . GLY A 1 88 ? 14.475 -16.091 -26.984 1.00 74.25 88 GLY A O 1
ATOM 684 N N . GLU A 1 89 ? 15.389 -14.190 -27.742 1.00 74.62 89 GLU A N 1
ATOM 685 C CA . GLU A 1 89 ? 15.164 -13.420 -26.506 1.00 74.62 89 GLU A CA 1
ATOM 686 C C . GLU A 1 89 ? 13.672 -13.170 -26.272 1.00 74.62 89 GLU A C 1
ATOM 688 O O . GLU A 1 89 ? 13.190 -13.281 -25.146 1.00 74.62 89 GLU A O 1
ATOM 693 N N . PHE A 1 90 ? 12.924 -12.937 -27.352 1.00 80.25 90 PHE A N 1
ATOM 694 C CA . PHE A 1 90 ? 11.471 -12.794 -27.306 1.00 80.25 90 PHE A CA 1
ATOM 695 C C . PHE A 1 90 ? 10.769 -14.033 -26.727 1.00 80.25 90 PHE A C 1
ATOM 697 O O . PHE A 1 90 ? 9.876 -13.902 -25.892 1.00 80.25 90 PHE A O 1
ATOM 704 N N . ILE A 1 91 ? 11.176 -15.240 -27.145 1.00 84.75 91 ILE A N 1
ATOM 705 C CA . ILE A 1 91 ? 10.579 -16.494 -26.653 1.00 84.75 91 ILE A CA 1
ATOM 706 C C . ILE A 1 91 ? 10.821 -16.643 -25.148 1.00 84.75 91 ILE A C 1
ATOM 708 O O . ILE A 1 91 ? 9.888 -16.949 -24.408 1.00 84.75 91 ILE A O 1
ATOM 712 N N . LEU A 1 92 ? 12.045 -16.367 -24.688 1.00 85.44 92 LEU A N 1
ATOM 713 C CA . LEU A 1 92 ? 12.391 -16.435 -23.266 1.00 85.44 92 LEU A CA 1
ATOM 714 C C . LEU A 1 92 ? 11.581 -15.435 -22.429 1.00 85.44 92 LEU A C 1
ATOM 716 O O . LEU A 1 92 ? 11.093 -15.783 -21.355 1.00 85.44 92 LEU A O 1
ATOM 720 N N . GLU A 1 93 ? 11.399 -14.206 -22.920 1.00 84.94 93 GLU A N 1
ATOM 721 C CA . GLU A 1 93 ? 10.596 -13.196 -22.224 1.00 84.94 93 GLU A CA 1
ATOM 722 C C . GLU A 1 93 ? 9.109 -13.581 -22.169 1.00 84.94 93 GLU A C 1
ATOM 724 O O . GLU A 1 93 ? 8.458 -13.421 -21.134 1.00 84.94 93 GLU A O 1
ATOM 729 N N . ALA A 1 94 ? 8.573 -14.146 -23.254 1.00 87.25 94 ALA A N 1
ATOM 730 C CA . ALA A 1 94 ? 7.200 -14.634 -23.299 1.00 87.25 94 ALA A CA 1
ATOM 731 C C . ALA A 1 94 ? 6.968 -15.798 -22.319 1.00 87.25 94 ALA A C 1
ATOM 733 O O . ALA A 1 94 ? 5.967 -15.805 -21.600 1.00 87.25 94 ALA A O 1
ATOM 734 N N . GLU A 1 95 ? 7.898 -16.755 -22.241 1.00 89.94 95 GLU A N 1
ATOM 735 C CA . GLU A 1 95 ? 7.840 -17.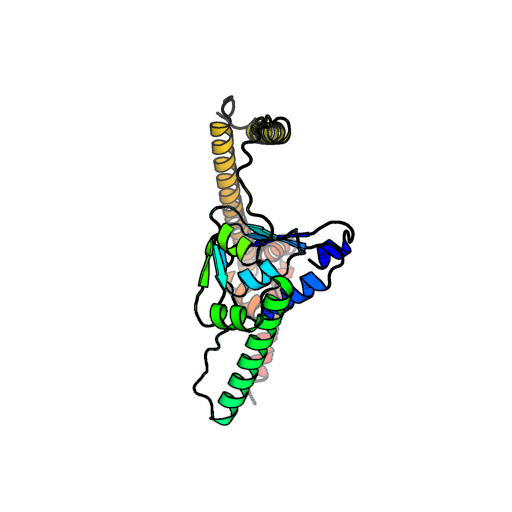850 -21.266 1.00 89.94 95 GLU A CA 1
ATOM 736 C C . GLU A 1 95 ? 7.840 -17.332 -19.823 1.00 89.94 95 GLU A C 1
ATOM 738 O O . GLU A 1 95 ? 7.083 -17.825 -18.983 1.00 89.94 95 GLU A O 1
ATOM 743 N N . GLU A 1 96 ? 8.648 -16.315 -19.523 1.00 90.44 96 GLU A N 1
ATOM 744 C CA . GLU A 1 96 ? 8.700 -15.729 -18.185 1.00 90.44 96 GLU A CA 1
ATOM 745 C C . GLU A 1 96 ? 7.416 -14.961 -17.839 1.00 90.44 96 GLU A C 1
ATOM 747 O O . GLU A 1 96 ? 6.883 -15.094 -16.733 1.00 90.44 96 GLU A O 1
ATOM 752 N N . LEU A 1 97 ? 6.848 -14.227 -18.801 1.00 90.44 97 LEU A N 1
ATOM 753 C CA . LEU A 1 97 ? 5.556 -13.564 -18.629 1.00 90.44 97 LEU A CA 1
ATOM 754 C C . LEU A 1 97 ? 4.429 -14.574 -18.358 1.00 90.44 97 LEU A C 1
ATOM 756 O O . LEU A 1 97 ? 3.581 -14.325 -17.495 1.00 90.44 97 LEU A O 1
ATOM 760 N N . LEU A 1 98 ? 4.434 -15.727 -19.036 1.00 92.25 98 LEU A N 1
ATOM 761 C CA . LEU A 1 98 ? 3.468 -16.804 -18.800 1.00 92.25 98 LEU A CA 1
ATOM 762 C C . LEU A 1 98 ? 3.586 -17.380 -17.383 1.00 92.25 98 LEU A C 1
ATOM 764 O O . LEU A 1 98 ? 2.566 -17.543 -16.710 1.00 92.25 98 LEU A O 1
ATOM 768 N N . LYS A 1 99 ? 4.808 -17.612 -16.886 1.00 93.62 99 LYS A N 1
ATOM 769 C CA . LYS A 1 99 ? 5.031 -18.065 -15.499 1.00 93.62 99 LYS A CA 1
ATOM 770 C C . LYS A 1 99 ? 4.540 -17.044 -14.478 1.00 93.62 99 LYS A C 1
ATOM 772 O O . LYS A 1 99 ? 3.923 -17.416 -13.475 1.00 93.62 99 LYS A O 1
ATOM 777 N N . LEU A 1 100 ? 4.783 -15.753 -14.720 1.00 94.38 100 LEU A N 1
ATOM 778 C CA . LEU A 1 100 ? 4.277 -14.684 -13.858 1.00 94.38 100 LEU A CA 1
ATOM 779 C C . LEU A 1 100 ? 2.749 -14.657 -13.864 1.00 94.38 100 LEU A C 1
ATOM 781 O O . LEU A 1 100 ? 2.138 -14.637 -12.795 1.00 94.38 100 LEU A O 1
ATOM 785 N N . ARG A 1 101 ? 2.123 -14.719 -15.044 1.00 94.88 101 ARG A N 1
ATOM 786 C CA . ARG A 1 101 ? 0.662 -14.796 -15.180 1.00 94.88 101 ARG A CA 1
ATOM 787 C C . ARG A 1 101 ? 0.102 -15.971 -14.385 1.00 94.88 101 ARG A C 1
ATOM 789 O O . ARG A 1 101 ? -0.844 -15.791 -13.617 1.00 94.88 101 ARG A O 1
ATOM 796 N N . GLU A 1 102 ? 0.690 -17.152 -14.527 1.00 95.56 102 GLU A N 1
ATOM 797 C CA . GLU A 1 102 ? 0.259 -18.353 -13.815 1.00 95.56 102 GLU A CA 1
ATOM 798 C C . GLU A 1 102 ? 0.398 -18.198 -12.294 1.00 95.56 102 GLU A C 1
ATOM 800 O O . GLU A 1 102 ? -0.543 -18.489 -11.552 1.00 95.56 102 GLU A O 1
ATOM 805 N N . THR A 1 103 ? 1.533 -17.672 -11.829 1.00 96.06 103 THR A N 1
ATOM 806 C CA . THR A 1 103 ? 1.798 -17.425 -10.405 1.00 96.06 103 THR A CA 1
ATOM 807 C C . THR A 1 103 ? 0.757 -16.483 -9.803 1.00 96.06 103 THR A C 1
ATOM 809 O O . THR A 1 103 ? 0.142 -16.805 -8.784 1.00 96.06 103 THR A O 1
ATOM 812 N N . LEU A 1 104 ? 0.498 -15.346 -10.458 1.00 97.31 104 LEU A N 1
ATOM 813 C CA . LEU A 1 104 ? -0.497 -14.377 -9.992 1.00 97.31 104 LEU A CA 1
ATOM 814 C C . LEU A 1 104 ? -1.908 -14.980 -9.984 1.00 97.31 104 LEU A C 1
ATOM 816 O O . LEU A 1 104 ? -2.647 -14.810 -9.013 1.00 97.31 104 LEU A O 1
ATOM 820 N N . THR A 1 105 ? -2.268 -15.724 -11.033 1.00 97.12 105 THR A N 1
ATOM 821 C CA . THR A 1 105 ? -3.584 -16.372 -11.152 1.00 97.12 105 THR A CA 1
ATOM 822 C C . THR A 1 105 ? -3.799 -17.380 -10.022 1.00 97.12 105 THR A C 1
ATOM 824 O O . THR A 1 105 ? -4.854 -17.382 -9.388 1.00 97.12 105 THR A O 1
ATOM 827 N N . ARG A 1 106 ? -2.791 -18.207 -9.709 1.00 97.56 106 ARG A N 1
ATOM 828 C CA . ARG A 1 106 ? -2.856 -19.191 -8.615 1.00 97.56 106 ARG A CA 1
ATOM 829 C C . ARG A 1 106 ? -3.075 -18.530 -7.256 1.00 97.56 106 ARG A C 1
ATOM 831 O O . ARG A 1 106 ? -3.866 -19.039 -6.465 1.00 97.56 106 ARG A O 1
ATOM 838 N N . VAL A 1 107 ? -2.438 -17.388 -6.998 1.00 98.12 107 VAL A N 1
ATOM 839 C CA . VAL A 1 107 ? -2.678 -16.619 -5.767 1.00 98.12 107 VAL A CA 1
ATOM 840 C C . VAL A 1 107 ? -4.118 -16.111 -5.710 1.00 98.12 107 VAL A C 1
ATOM 842 O O . VAL A 1 107 ? -4.782 -16.299 -4.693 1.00 98.12 107 VAL A O 1
ATOM 845 N N . TYR A 1 108 ? -4.648 -15.527 -6.788 1.00 98.12 108 TYR A N 1
ATOM 846 C CA . TYR A 1 108 ? -6.053 -15.109 -6.811 1.00 98.12 108 TYR A CA 1
ATOM 847 C C . TYR A 1 108 ? -7.002 -16.285 -6.567 1.00 98.12 108 TYR A C 1
ATOM 849 O O . TYR A 1 108 ? -7.900 -16.166 -5.739 1.00 98.12 108 TYR A O 1
ATOM 857 N N . VAL A 1 109 ? -6.784 -17.433 -7.212 1.00 97.62 109 VAL A N 1
ATOM 858 C CA . VAL A 1 109 ? -7.550 -18.671 -6.972 1.00 97.62 109 VAL A CA 1
ATOM 859 C C . VAL A 1 109 ? -7.518 -19.054 -5.494 1.00 97.62 109 VAL A C 1
ATOM 861 O O . VAL A 1 109 ? -8.568 -19.215 -4.876 1.00 97.62 109 VAL A O 1
ATOM 864 N N . GLN A 1 110 ? -6.324 -19.122 -4.900 1.00 97.19 110 GLN A N 1
ATOM 865 C CA . GLN A 1 110 ? -6.147 -19.500 -3.499 1.00 97.19 110 GLN A CA 1
ATOM 866 C C . GLN A 1 110 ? -6.849 -18.532 -2.537 1.00 97.19 110 GLN A C 1
ATOM 868 O O . GLN A 1 110 ? -7.450 -18.967 -1.558 1.00 97.19 110 GLN A O 1
ATOM 873 N N . ARG A 1 111 ? -6.764 -17.222 -2.791 1.00 97.25 111 ARG A N 1
ATOM 874 C CA . ARG A 1 111 ? -7.268 -16.189 -1.873 1.00 97.25 111 ARG A CA 1
ATOM 875 C C . ARG A 1 111 ? -8.742 -15.828 -2.089 1.00 97.25 111 ARG A C 1
ATOM 877 O O . ARG A 1 111 ? -9.348 -15.253 -1.187 1.00 97.25 111 ARG A O 1
ATOM 884 N N . THR A 1 112 ? -9.311 -16.122 -3.259 1.00 95.69 112 THR A N 1
ATOM 885 C CA . THR A 1 112 ? -10.736 -15.878 -3.570 1.00 95.69 112 THR A CA 1
ATOM 886 C C . THR A 1 112 ? -11.594 -17.136 -3.444 1.00 95.69 112 THR A C 1
ATOM 888 O O . THR A 1 112 ? -12.806 -17.030 -3.285 1.00 95.69 112 THR A O 1
ATOM 891 N N . GLY A 1 113 ? -10.991 -18.327 -3.527 1.00 93.25 113 GLY A N 1
ATOM 892 C CA . GLY A 1 113 ? -11.704 -19.606 -3.551 1.00 93.25 113 GLY A CA 1
ATOM 893 C C . GLY A 1 113 ? -12.406 -19.912 -4.881 1.00 93.25 113 GLY A C 1
ATOM 894 O O . GLY A 1 113 ? -13.110 -20.916 -4.982 1.00 93.25 113 GLY A O 1
ATOM 895 N N . LYS A 1 114 ? -12.235 -19.070 -5.910 1.00 92.88 114 LYS A N 1
ATOM 896 C CA . LYS A 1 114 ? -12.800 -19.298 -7.246 1.00 92.88 114 LYS A CA 1
ATOM 897 C C . LYS A 1 114 ? -11.995 -20.338 -8.027 1.00 92.88 114 LYS A C 1
ATOM 899 O O . LYS A 1 114 ? -10.782 -20.430 -7.851 1.00 92.88 114 LYS A O 1
ATOM 904 N N . PRO A 1 115 ? -12.634 -21.101 -8.929 1.00 93.62 115 PRO A N 1
ATOM 905 C CA . PRO A 1 115 ? -11.918 -22.046 -9.773 1.00 93.62 115 PRO A CA 1
ATOM 906 C C . PRO A 1 115 ? -10.987 -21.318 -10.755 1.00 93.62 115 PRO A C 1
ATOM 908 O O . PRO A 1 115 ? -11.276 -20.208 -11.201 1.00 93.62 115 PRO A O 1
ATOM 911 N N . LEU A 1 116 ? -9.887 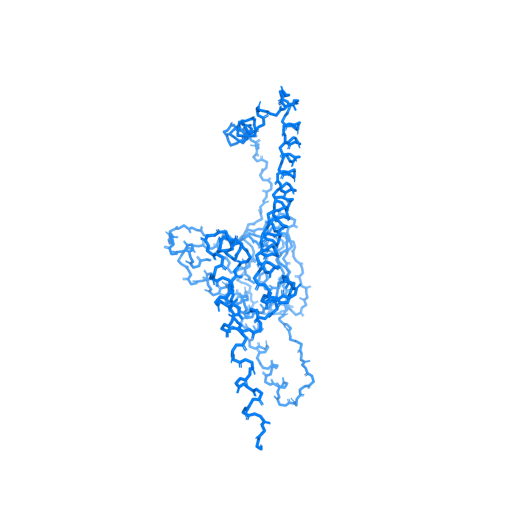-21.983 -11.124 1.00 94.38 116 LEU A N 1
ATOM 912 C CA . LEU A 1 116 ? -8.831 -21.430 -11.983 1.00 94.38 116 LEU A CA 1
ATOM 913 C C . LEU A 1 116 ? -9.354 -20.822 -13.286 1.00 94.38 116 LEU A C 1
ATOM 915 O O . LEU A 1 116 ? -8.915 -19.740 -13.661 1.00 94.38 116 LEU A O 1
ATOM 919 N N . TRP A 1 117 ? -10.286 -21.502 -13.954 1.00 92.44 117 TRP A N 1
ATOM 920 C CA . TRP A 1 117 ? -10.810 -21.063 -15.247 1.00 92.44 117 TRP A CA 1
ATOM 921 C C . TRP A 1 117 ? -11.558 -19.725 -15.153 1.00 92.44 117 TRP A C 1
ATOM 923 O O . TRP A 1 117 ? -11.344 -18.882 -16.014 1.00 92.44 117 TRP A O 1
ATOM 933 N N . VAL A 1 118 ? -12.328 -19.489 -14.078 1.00 93.12 118 VAL A N 1
ATOM 934 C CA . VAL A 1 118 ? -13.027 -18.208 -13.845 1.00 93.12 118 VAL A CA 1
ATOM 935 C C . VAL A 1 118 ? -12.011 -17.085 -13.685 1.00 93.12 118 VAL A C 1
ATOM 937 O O . VAL A 1 118 ? -12.066 -16.091 -14.393 1.00 93.12 118 VAL A O 1
ATOM 940 N N . VAL A 1 119 ? -11.024 -17.273 -12.802 1.00 93.88 119 VAL A N 1
ATOM 941 C CA . VAL A 1 119 ? -10.006 -16.245 -12.547 1.00 93.88 119 VAL A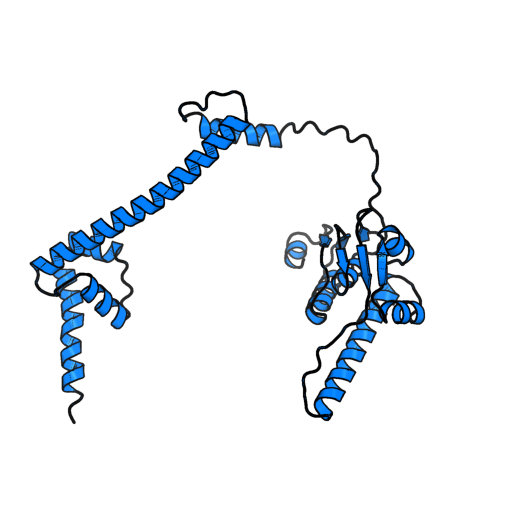 CA 1
ATOM 942 C C . VAL A 1 119 ? -9.176 -15.957 -13.800 1.00 93.88 119 VAL A C 1
ATOM 944 O O . VAL A 1 119 ? -8.860 -14.803 -14.063 1.00 93.88 119 VAL A O 1
ATOM 947 N N . SER A 1 120 ? -8.820 -16.983 -14.579 1.00 91.62 120 SER A N 1
ATOM 948 C CA . SER A 1 120 ? -8.057 -16.792 -15.818 1.00 91.62 120 SER A CA 1
ATOM 949 C C . SER A 1 120 ? -8.841 -16.032 -16.885 1.00 91.62 120 SER A C 1
ATOM 951 O O . SER A 1 120 ? -8.254 -15.183 -17.551 1.00 91.62 120 SER A O 1
ATOM 953 N N . GLU A 1 121 ? -10.135 -16.319 -17.035 1.00 91.19 121 GLU A N 1
ATOM 954 C CA . GLU A 1 121 ? -11.014 -15.622 -17.978 1.00 91.19 121 GLU A CA 1
ATOM 955 C C . GLU A 1 121 ? -11.226 -14.161 -17.559 1.00 91.19 121 GLU A C 1
ATOM 957 O O . GLU A 1 121 ? -11.025 -13.252 -18.365 1.00 91.19 121 GLU A O 1
ATOM 962 N N . ASP A 1 122 ? -11.513 -13.923 -16.277 1.00 92.19 122 ASP A N 1
ATOM 963 C CA . ASP A 1 122 ? -11.720 -12.579 -15.728 1.00 92.19 122 ASP A CA 1
ATOM 964 C C . ASP A 1 122 ? -10.436 -11.727 -15.728 1.00 92.19 122 ASP A C 1
ATOM 966 O O . ASP A 1 122 ? -10.507 -10.503 -15.713 1.00 92.19 122 ASP A O 1
ATOM 970 N N . MET A 1 123 ? -9.248 -12.340 -15.761 1.00 91.25 123 MET A N 1
ATOM 971 C CA . MET A 1 123 ? -7.980 -11.616 -15.913 1.00 91.25 123 MET A CA 1
ATOM 972 C C . MET A 1 123 ? -7.612 -11.329 -17.375 1.00 91.25 123 MET A C 1
ATOM 974 O O . MET A 1 123 ? -6.715 -10.525 -17.615 1.00 91.25 123 MET A O 1
ATOM 978 N N . GLU A 1 124 ? -8.251 -11.954 -18.368 1.00 88.62 124 GLU A N 1
ATOM 979 C CA . GLU A 1 124 ? -7.865 -11.778 -19.778 1.00 88.62 124 GLU A CA 1
ATOM 980 C C . GLU A 1 124 ? -8.081 -10.333 -20.262 1.00 88.62 124 GLU A C 1
ATOM 982 O O . GLU A 1 124 ? -7.364 -9.844 -21.139 1.00 88.62 124 GLU A O 1
ATOM 987 N N . ARG A 1 125 ? -9.043 -9.628 -19.658 1.00 87.75 125 ARG A N 1
ATOM 988 C CA . ARG A 1 125 ? -9.351 -8.218 -19.913 1.00 87.75 125 ARG A CA 1
ATOM 989 C C . ARG A 1 125 ? -9.386 -7.432 -18.611 1.00 87.75 125 ARG A C 1
ATOM 991 O O . ARG A 1 125 ? -9.455 -8.004 -17.530 1.00 87.75 125 ARG A O 1
ATOM 998 N N . ASP A 1 126 ? -9.402 -6.112 -18.736 1.00 92.69 126 ASP A N 1
ATOM 999 C CA . ASP A 1 126 ? -9.599 -5.221 -17.599 1.00 92.69 126 ASP A CA 1
ATOM 1000 C C . ASP A 1 126 ? -11.011 -5.402 -17.028 1.00 92.69 126 ASP A C 1
ATOM 1002 O O . ASP A 1 126 ? -12.000 -4.939 -17.608 1.00 92.69 126 ASP A O 1
ATOM 1006 N N . VAL A 1 127 ? -11.107 -6.052 -15.868 1.00 93.19 127 VAL A N 1
ATOM 1007 C CA . VAL A 1 127 ? -12.365 -6.221 -15.137 1.00 93.19 127 VAL A CA 1
ATOM 1008 C C . VAL A 1 127 ? -12.376 -5.289 -13.941 1.00 93.19 127 VAL A C 1
ATOM 1010 O O . VAL A 1 127 ? -11.633 -5.477 -12.979 1.00 93.19 127 VAL A O 1
ATOM 1013 N N . PHE A 1 128 ? -13.247 -4.284 -13.996 1.00 96.50 128 PHE A N 1
ATOM 1014 C CA . PHE A 1 128 ? -13.499 -3.358 -12.898 1.00 96.50 128 PHE A CA 1
ATOM 1015 C C . PHE A 1 128 ? -14.675 -3.836 -12.050 1.00 96.50 128 PHE A C 1
ATOM 1017 O O . PHE A 1 128 ? -15.734 -4.175 -12.569 1.00 96.50 128 PHE A O 1
ATOM 1024 N N . MET A 1 129 ? -14.489 -3.804 -10.737 1.00 98.00 129 MET A N 1
ATOM 1025 C CA . MET A 1 129 ? -15.456 -4.218 -9.733 1.00 98.00 129 MET A CA 1
ATOM 1026 C C . MET A 1 129 ? -15.655 -3.087 -8.726 1.00 98.00 129 MET A C 1
ATOM 1028 O O . MET A 1 129 ? -14.696 -2.517 -8.196 1.00 98.00 129 MET A O 1
ATOM 1032 N N . SER A 1 130 ? -16.908 -2.786 -8.415 1.00 98.00 130 SER A N 1
ATOM 1033 C CA . SER A 1 130 ? -17.278 -2.029 -7.219 1.00 98.00 130 SER A CA 1
ATOM 1034 C C . SER A 1 130 ? -16.869 -2.778 -5.945 1.00 98.00 130 SER A C 1
ATOM 1036 O O . SER A 1 130 ? -16.600 -3.979 -5.965 1.00 98.00 130 SER A O 1
ATOM 1038 N N . ALA A 1 131 ? -16.871 -2.099 -4.797 1.00 97.50 131 ALA A N 1
ATOM 1039 C CA . ALA A 1 131 ? -16.571 -2.735 -3.513 1.00 97.50 131 ALA A CA 1
ATOM 1040 C C . ALA A 1 131 ? -17.458 -3.963 -3.213 1.00 97.50 131 ALA A C 1
ATOM 1042 O O . ALA A 1 131 ? -16.966 -4.959 -2.687 1.00 97.50 131 ALA A O 1
ATOM 1043 N N . THR A 1 132 ? -18.745 -3.917 -3.571 1.00 97.06 132 THR A N 1
ATOM 1044 C CA . THR A 1 132 ? -19.683 -5.037 -3.388 1.00 97.06 132 THR A CA 1
ATOM 1045 C C . THR A 1 132 ? -19.427 -6.182 -4.361 1.00 97.06 132 THR A C 1
ATOM 1047 O O . THR A 1 132 ? -19.511 -7.342 -3.969 1.00 97.06 132 THR A O 1
ATOM 1050 N N . GLU A 1 133 ? -19.069 -5.882 -5.610 1.00 97.38 133 GLU A N 1
ATOM 1051 C CA . GLU A 1 133 ? -18.696 -6.912 -6.587 1.00 97.38 133 GLU A CA 1
ATOM 1052 C C . GLU A 1 133 ? -17.370 -7.570 -6.205 1.00 97.38 133 GLU A C 1
ATOM 1054 O O . GLU A 1 133 ? -17.274 -8.790 -6.221 1.00 97.38 133 GLU A O 1
ATOM 1059 N N . ALA A 1 134 ? -16.381 -6.793 -5.754 1.00 98.00 134 ALA A N 1
ATOM 1060 C CA . ALA A 1 134 ? -15.111 -7.310 -5.253 1.00 98.00 134 ALA A CA 1
ATOM 1061 C C . ALA A 1 134 ? -15.290 -8.180 -3.997 1.00 98.00 134 ALA A C 1
ATOM 1063 O O . ALA A 1 134 ? -14.548 -9.147 -3.805 1.00 98.00 134 ALA A O 1
ATOM 1064 N N . GLN A 1 135 ? -16.287 -7.861 -3.161 1.00 97.50 135 GLN A N 1
ATOM 1065 C CA . GLN A 1 135 ? -16.682 -8.700 -2.034 1.00 97.50 135 GLN A CA 1
ATOM 1066 C C . GLN A 1 135 ? -17.292 -10.024 -2.506 1.00 97.50 135 GLN A C 1
ATOM 1068 O O . GLN A 1 135 ? -16.840 -11.088 -2.094 1.00 97.50 135 GLN A O 1
ATOM 1073 N N . ALA A 1 136 ? -18.272 -9.973 -3.411 1.00 96.25 136 ALA A N 1
ATOM 1074 C CA . ALA A 1 136 ? -18.885 -11.170 -3.990 1.00 96.25 136 ALA A CA 1
ATOM 1075 C C . ALA A 1 136 ? -17.874 -12.032 -4.767 1.00 96.25 136 ALA A C 1
ATOM 1077 O O . ALA A 1 136 ? -17.997 -13.255 -4.823 1.00 96.25 136 ALA A O 1
ATOM 1078 N N . TYR A 1 137 ? -16.851 -11.402 -5.347 1.00 96.75 137 TYR A N 1
ATOM 1079 C CA . TYR A 1 137 ? -15.757 -12.081 -6.026 1.00 96.75 137 TYR A CA 1
ATOM 1080 C C . TYR A 1 137 ? -14.795 -12.779 -5.049 1.00 96.75 137 TYR A C 1
ATOM 1082 O O . TYR A 1 137 ? -14.117 -13.727 -5.438 1.00 96.75 137 TYR A O 1
ATOM 1090 N N . GLY A 1 138 ? -14.735 -12.335 -3.789 1.00 96.00 138 GLY A N 1
ATOM 1091 C CA . GLY A 1 138 ? -13.827 -12.853 -2.764 1.00 96.00 138 GLY A CA 1
ATOM 1092 C C . GLY A 1 138 ? -12.468 -12.148 -2.705 1.00 96.00 138 GLY A C 1
ATOM 1093 O O . GLY A 1 138 ? -11.555 -12.655 -2.053 1.00 96.00 138 GLY A O 1
ATOM 1094 N N . ILE A 1 139 ? -12.304 -10.996 -3.375 1.00 97.81 139 ILE A N 1
ATOM 1095 C CA . ILE A 1 139 ? -11.087 -10.165 -3.262 1.00 97.81 139 ILE A CA 1
ATOM 1096 C C . ILE A 1 139 ? -11.078 -9.386 -1.941 1.00 97.81 139 ILE A C 1
ATOM 1098 O O . ILE A 1 139 ? -10.021 -9.139 -1.359 1.00 97.81 139 ILE A O 1
ATOM 1102 N N . VAL A 1 140 ? -12.263 -9.000 -1.476 1.00 98.00 140 VAL A N 1
ATOM 1103 C CA . VAL A 1 140 ? -12.494 -8.252 -0.240 1.00 98.00 140 VAL A CA 1
ATOM 1104 C C . VAL A 1 140 ? -13.469 -9.048 0.623 1.00 98.00 140 VAL A C 1
ATOM 1106 O O . VAL A 1 140 ? -14.358 -9.707 0.099 1.00 98.00 140 VAL A O 1
ATOM 1109 N N . ASP A 1 141 ? -13.338 -8.985 1.943 1.00 97.75 141 ASP A N 1
ATOM 1110 C CA . ASP A 1 141 ? -14.249 -9.671 2.864 1.00 97.75 141 ASP A CA 1
ATOM 1111 C C . ASP A 1 141 ? -15.381 -8.750 3.329 1.00 97.75 141 ASP A C 1
ATOM 1113 O O . ASP A 1 141 ? -16.524 -9.178 3.492 1.00 97.75 141 ASP A O 1
ATOM 1117 N N . LEU A 1 142 ? -15.074 -7.464 3.531 1.00 96.38 142 LEU A N 1
ATOM 1118 C CA . LEU A 1 142 ? -15.984 -6.482 4.112 1.00 96.38 142 LEU A CA 1
ATOM 1119 C C . LEU A 1 142 ? -16.049 -5.201 3.274 1.00 96.38 142 LEU A C 1
ATOM 1121 O O . LEU A 1 142 ? -15.039 -4.542 3.023 1.00 96.38 142 LEU A O 1
ATOM 1125 N N . VAL A 1 143 ? -17.259 -4.771 2.926 1.00 96.06 143 VAL A N 1
ATOM 1126 C CA . VAL A 1 143 ? -17.491 -3.394 2.478 1.00 96.06 143 VAL A CA 1
ATOM 1127 C C . VAL A 1 143 ? -17.747 -2.538 3.710 1.00 96.06 143 VAL A C 1
ATOM 1129 O O . VAL A 1 143 ? -18.590 -2.873 4.542 1.00 96.06 143 VAL A O 1
ATOM 1132 N N . ALA A 1 144 ? -17.017 -1.432 3.847 1.00 88.44 144 ALA A N 1
ATOM 1133 C CA . ALA A 1 144 ? -17.178 -0.499 4.952 1.00 88.44 144 ALA A CA 1
ATOM 1134 C C . ALA A 1 144 ? -18.520 0.228 4.824 1.00 88.44 144 ALA A C 1
ATOM 1136 O O . ALA A 1 144 ? -18.589 1.356 4.339 1.00 88.44 144 ALA A O 1
ATOM 1137 N N . PHE A 1 145 ? -19.607 -0.425 5.230 1.00 75.00 145 PHE A N 1
ATOM 1138 C CA . PHE A 1 145 ? -20.913 0.203 5.259 1.00 75.00 145 PHE A CA 1
ATOM 1139 C C . PHE A 1 145 ? -20.855 1.445 6.136 1.00 75.00 145 PHE A C 1
ATOM 1141 O O . PHE A 1 145 ? -20.182 1.492 7.171 1.00 75.00 145 PHE A O 1
ATOM 1148 N N . HIS A 1 146 ? -21.598 2.463 5.712 1.00 48.28 146 HIS A N 1
ATOM 1149 C CA . HIS A 1 146 ? -21.921 3.580 6.569 1.00 48.28 146 HIS A CA 1
ATOM 1150 C C . HIS A 1 146 ? -22.773 3.025 7.710 1.00 48.28 146 HIS A C 1
ATOM 1152 O O . HIS A 1 146 ? -23.999 3.003 7.638 1.00 48.28 146 HIS A O 1
ATOM 1158 N N . PHE A 1 147 ? -22.133 2.553 8.776 1.00 47.09 147 PHE A N 1
ATOM 1159 C CA . PHE A 1 147 ? -22.806 2.502 10.048 1.00 47.09 147 PHE A CA 1
ATOM 1160 C C . PHE A 1 147 ? -23.200 3.946 10.349 1.00 47.09 147 PHE A C 1
ATOM 1162 O O . PHE A 1 147 ? -22.405 4.731 10.866 1.00 47.09 147 PHE A O 1
ATOM 1169 N N . ILE A 1 148 ? -24.470 4.271 10.100 1.00 42.72 148 ILE A N 1
ATOM 1170 C CA . ILE A 1 148 ? -25.205 5.230 10.921 1.00 42.72 148 ILE A CA 1
ATOM 1171 C C . ILE A 1 148 ? -25.350 4.591 12.318 1.00 42.72 148 ILE A C 1
ATOM 1173 O O . ILE A 1 148 ? -26.428 4.525 12.893 1.00 42.72 148 ILE A O 1
ATOM 1177 N N . TYR A 1 149 ? -24.255 4.130 12.932 1.00 43.62 149 TYR A N 1
ATOM 1178 C CA . TYR A 1 149 ? -24.131 4.415 14.341 1.00 43.62 149 TYR A CA 1
ATOM 1179 C C . TYR A 1 149 ? -24.123 5.925 14.368 1.00 43.62 149 TYR A C 1
ATOM 1181 O O . TYR A 1 149 ? -23.277 6.540 13.718 1.00 43.62 149 TYR A O 1
ATOM 1189 N N . SER A 1 150 ? -25.110 6.511 15.048 1.00 45.41 150 SER A N 1
ATOM 1190 C CA . SER A 1 150 ? -25.018 7.864 15.572 1.00 45.41 150 SER A CA 1
ATOM 1191 C C . SER A 1 150 ? -23.551 8.086 15.925 1.00 45.41 150 SER A C 1
ATOM 1193 O O . SER A 1 150 ? -23.069 7.575 16.941 1.00 45.41 150 SER A O 1
ATOM 1195 N N . MET A 1 151 ? -22.816 8.787 15.057 1.00 40.91 151 MET A N 1
ATOM 1196 C CA . MET A 1 151 ? -21.527 9.313 15.422 1.00 40.91 151 MET A CA 1
ATOM 1197 C C . MET A 1 151 ? -21.901 10.297 16.509 1.00 40.91 151 MET A C 1
ATOM 1199 O O . MET A 1 151 ? -22.255 11.442 16.221 1.00 40.91 151 MET A O 1
ATOM 1203 N N . THR A 1 152 ? -21.888 9.846 17.764 1.00 48.22 152 THR A N 1
ATOM 1204 C CA . THR A 1 152 ? -21.840 10.759 18.884 1.00 48.22 152 THR A CA 1
ATOM 1205 C C . THR A 1 152 ? -20.590 11.545 18.587 1.00 48.22 152 THR A C 1
ATOM 1207 O O . THR A 1 152 ? -19.475 11.029 18.610 1.00 48.22 152 THR A O 1
ATOM 1210 N N . ARG A 1 153 ? -20.798 12.764 18.087 1.00 50.50 153 ARG A N 1
ATOM 1211 C CA . ARG A 1 153 ? -19.741 13.653 17.646 1.00 50.50 153 ARG A CA 1
ATOM 1212 C C . ARG A 1 153 ? -18.783 13.724 18.815 1.00 50.50 153 ARG A C 1
ATOM 1214 O O . ARG A 1 153 ? -19.084 14.431 19.7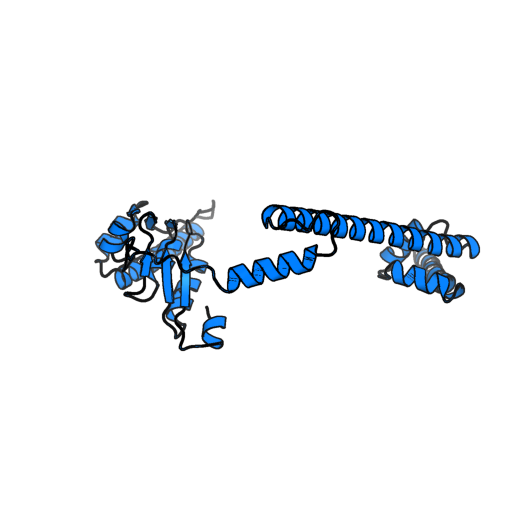77 1.00 50.50 153 ARG A O 1
ATOM 1221 N N . ILE A 1 154 ? -17.673 12.977 18.762 1.00 59.06 154 ILE A N 1
ATOM 1222 C CA . ILE A 1 154 ? -16.692 12.984 19.839 1.00 59.06 154 ILE A CA 1
ATOM 1223 C C . ILE A 1 154 ? -16.320 14.447 19.956 1.00 59.06 154 ILE A C 1
ATOM 1225 O O . ILE A 1 154 ? -15.773 15.043 19.016 1.00 59.06 154 ILE A O 1
ATOM 1229 N N . ARG A 1 155 ? -16.717 15.075 21.070 1.00 57.16 155 ARG A N 1
ATOM 1230 C CA . ARG A 1 155 ? -16.359 16.462 21.335 1.00 57.16 155 ARG A CA 1
ATOM 1231 C C . ARG A 1 155 ? -14.848 16.457 21.228 1.00 57.16 155 ARG A C 1
ATOM 1233 O O . ARG A 1 155 ? -14.194 15.796 22.026 1.00 57.16 155 ARG A O 1
ATOM 1240 N N . ARG A 1 156 ? -14.288 17.121 20.209 1.00 59.34 156 ARG A N 1
ATOM 1241 C CA . ARG A 1 156 ? -12.838 17.293 20.044 1.00 59.34 156 ARG A CA 1
ATOM 1242 C C . ARG A 1 156 ? -12.330 18.041 21.283 1.00 59.34 156 ARG A C 1
ATOM 1244 O O . ARG A 1 156 ? -12.223 19.264 21.270 1.00 59.34 156 ARG A O 1
ATOM 1251 N N . GLY A 1 157 ? -12.118 17.317 22.378 1.00 68.88 157 GLY A N 1
ATOM 1252 C CA . GLY A 1 157 ? -12.098 17.877 23.725 1.00 68.88 157 GLY A CA 1
ATOM 1253 C C . GLY A 1 157 ? -10.683 18.192 24.159 1.00 68.88 157 GLY A C 1
ATOM 1254 O O . GLY A 1 157 ? -10.390 19.330 24.515 1.00 68.88 157 GLY A O 1
ATOM 1255 N N . TYR A 1 158 ? -9.782 17.215 24.032 1.00 73.88 158 TYR A N 1
ATOM 1256 C CA . TYR A 1 158 ? -8.398 17.359 24.475 1.00 73.88 158 TYR A CA 1
ATOM 1257 C C . TYR A 1 158 ? -7.447 17.806 23.357 1.00 73.88 158 TYR A C 1
ATOM 1259 O O . TYR A 1 158 ? -6.867 18.888 23.438 1.00 73.88 158 TYR A O 1
ATOM 1267 N N . ILE A 1 159 ? -7.325 17.042 22.263 1.00 73.31 159 ILE A N 1
ATOM 1268 C CA . ILE A 1 159 ? -6.325 17.309 21.207 1.00 73.31 159 ILE A CA 1
ATOM 1269 C C . ILE A 1 159 ? -6.556 18.671 20.539 1.00 73.31 159 ILE A C 1
ATOM 1271 O O . ILE A 1 159 ? -5.618 19.450 20.352 1.00 73.31 159 ILE A O 1
ATOM 1275 N N . ALA A 1 160 ? -7.806 19.004 20.209 1.00 75.50 160 ALA A N 1
ATOM 1276 C CA . ALA A 1 160 ? -8.120 20.295 19.599 1.00 75.50 160 ALA A CA 1
ATOM 1277 C C . ALA A 1 160 ? -7.905 21.466 20.569 1.00 75.50 160 ALA A C 1
ATOM 1279 O O . ALA A 1 160 ? -7.427 22.519 20.143 1.00 75.50 160 ALA A O 1
ATOM 1280 N N . ARG A 1 161 ? -8.197 21.285 21.865 1.00 78.31 161 ARG A N 1
ATOM 1281 C CA . ARG A 1 161 ? -7.922 22.289 22.902 1.00 78.31 161 ARG A CA 1
ATOM 1282 C C . ARG A 1 161 ? -6.419 22.495 23.061 1.00 78.31 161 ARG A C 1
ATOM 1284 O O . ARG A 1 161 ? -5.969 23.624 22.922 1.00 78.31 161 ARG A O 1
ATOM 1291 N N . ARG A 1 162 ? -5.634 21.419 23.195 1.00 82.00 162 ARG A N 1
ATOM 1292 C CA . ARG A 1 162 ? -4.163 21.459 23.261 1.00 82.00 162 ARG A CA 1
ATOM 1293 C C . ARG A 1 162 ? -3.551 22.176 22.052 1.00 82.00 162 ARG A C 1
ATOM 1295 O O . ARG A 1 162 ? -2.697 23.044 22.223 1.00 82.00 162 ARG A O 1
ATOM 1302 N N . ARG A 1 163 ? -4.022 21.880 20.831 1.00 81.50 163 ARG A N 1
ATOM 1303 C CA . ARG A 1 163 ? -3.585 22.573 19.601 1.00 81.50 163 ARG A CA 1
ATOM 1304 C C . ARG A 1 163 ? -3.904 24.073 19.644 1.00 81.50 163 ARG A C 1
ATOM 1306 O O . ARG A 1 163 ? -3.022 24.877 19.349 1.00 81.50 163 ARG A O 1
ATOM 1313 N N . ARG A 1 164 ? -5.120 24.465 20.050 1.00 80.44 164 ARG A N 1
ATOM 1314 C CA . ARG A 1 164 ? -5.503 25.885 20.190 1.00 80.44 164 ARG A CA 1
ATOM 1315 C C . ARG A 1 164 ? -4.694 26.599 21.269 1.00 80.44 164 ARG A C 1
ATOM 1317 O O . ARG A 1 164 ? -4.262 27.720 21.026 1.00 80.44 164 ARG A O 1
ATOM 1324 N N . THR A 1 165 ? -4.447 25.957 22.411 1.00 82.88 165 THR A N 1
ATOM 1325 C CA . THR A 1 165 ? -3.617 26.513 23.489 1.00 82.88 165 THR A CA 1
ATOM 1326 C C . THR A 1 165 ? -2.200 26.773 22.993 1.00 82.88 165 THR A C 1
ATOM 1328 O O . THR A 1 165 ? -1.719 27.890 23.123 1.00 82.88 165 THR A O 1
ATOM 1331 N N . LYS A 1 166 ? -1.565 25.804 22.318 1.00 85.38 166 LYS A N 1
ATOM 1332 C CA . LYS A 1 166 ? -0.212 25.973 21.760 1.00 85.38 166 LYS A CA 1
ATOM 1333 C C . LYS A 1 166 ? -0.138 27.108 20.731 1.00 85.38 166 LYS A C 1
ATOM 1335 O O . LYS A 1 166 ? 0.826 27.865 20.712 1.00 85.38 166 LYS A O 1
ATOM 1340 N N . ILE A 1 167 ? -1.153 27.233 19.874 1.00 82.38 167 ILE A N 1
ATOM 1341 C CA . ILE A 1 167 ? -1.225 28.294 18.858 1.00 82.38 167 ILE A CA 1
ATOM 1342 C C . ILE A 1 167 ? -1.451 29.670 19.504 1.00 82.38 167 ILE A C 1
ATOM 1344 O O . ILE A 1 167 ? -0.800 30.628 19.100 1.00 82.38 167 ILE A O 1
ATOM 1348 N N . ARG A 1 168 ? -2.311 29.762 20.528 1.00 81.44 168 ARG A N 1
ATOM 1349 C CA . ARG A 1 168 ? -2.506 30.984 21.325 1.00 81.44 168 ARG A CA 1
ATOM 1350 C C . ARG A 1 168 ? -1.224 31.414 22.026 1.00 81.44 168 ARG A C 1
ATOM 1352 O O . ARG A 1 168 ? -0.876 32.581 21.956 1.00 81.44 168 ARG A O 1
ATOM 1359 N N . LEU A 1 169 ? -0.514 30.472 22.645 1.00 83.75 169 LEU A N 1
ATOM 1360 C CA . LEU A 1 169 ? 0.729 30.742 23.369 1.00 83.75 169 LEU A CA 1
ATOM 1361 C C . LEU A 1 169 ? 1.836 31.252 22.437 1.00 83.75 169 LEU A C 1
ATOM 1363 O O . LEU A 1 169 ? 2.576 32.153 22.797 1.00 83.75 169 LEU A O 1
ATOM 1367 N N . PHE A 1 170 ? 1.914 30.723 21.213 1.00 82.50 170 PHE A N 1
ATOM 1368 C CA . PHE A 1 170 ? 2.866 31.197 20.203 1.00 82.50 170 PHE A CA 1
ATOM 1369 C C . PHE A 1 170 ? 2.600 32.641 19.751 1.00 82.50 170 PHE A C 1
ATOM 1371 O O . PHE A 1 170 ? 3.533 33.365 19.427 1.00 82.50 170 PHE A O 1
ATOM 1378 N N . ALA A 1 171 ? 1.330 33.041 19.686 1.00 80.75 171 ALA A N 1
ATOM 1379 C CA . ALA A 1 171 ? 0.918 34.336 19.155 1.00 80.75 171 ALA A CA 1
ATOM 1380 C C . ALA A 1 171 ? 0.600 35.377 20.240 1.00 80.75 171 ALA A C 1
ATOM 1382 O O . ALA A 1 171 ? 0.207 36.489 19.901 1.00 80.75 171 ALA A O 1
ATOM 1383 N N . SER A 1 172 ? 0.738 35.035 21.526 1.00 78.25 172 SER A N 1
ATOM 1384 C CA . SER A 1 172 ? 0.349 35.898 22.652 1.00 78.25 172 SER A CA 1
ATOM 1385 C C . SER A 1 172 ? 1.125 37.215 22.697 1.00 78.25 172 SER A C 1
ATOM 1387 O O . SER A 1 172 ? 0.596 38.216 23.170 1.00 78.25 172 SER A O 1
ATOM 1389 N N . SER A 1 173 ? 2.350 37.226 22.169 1.00 77.75 173 SER A N 1
ATOM 1390 C CA . SER A 1 173 ? 3.228 38.396 22.093 1.00 77.75 173 SER A CA 1
ATOM 1391 C C . SER A 1 173 ? 3.082 39.203 20.797 1.00 77.75 173 SER A C 1
ATOM 1393 O O . SER A 1 173 ? 3.765 40.212 20.621 1.00 77.75 173 SER A O 1
ATOM 1395 N N . PHE A 1 174 ? 2.224 38.784 19.860 1.00 80.44 174 PHE A N 1
ATOM 1396 C CA . PHE A 1 174 ? 2.069 39.472 18.578 1.00 80.44 174 PHE A CA 1
ATOM 1397 C C . PHE A 1 174 ? 1.083 40.639 18.694 1.00 80.44 174 PHE A C 1
ATOM 1399 O O . PHE A 1 174 ? -0.053 40.478 19.146 1.00 80.44 174 PHE A O 1
ATOM 1406 N N . ARG A 1 175 ? 1.480 41.820 18.204 1.00 69.75 175 ARG A N 1
ATOM 1407 C CA . ARG A 1 175 ? 0.580 42.981 18.111 1.00 69.75 175 ARG A CA 1
ATOM 1408 C C . ARG A 1 175 ? -0.622 42.643 17.216 1.00 69.75 175 ARG A C 1
ATOM 1410 O O . ARG A 1 175 ? -0.453 42.172 16.094 1.00 69.75 175 ARG A O 1
ATOM 1417 N N . GLY A 1 176 ? -1.837 42.858 17.727 1.00 66.12 176 GLY A N 1
ATOM 1418 C CA . GLY A 1 176 ? -3.092 42.548 17.024 1.00 66.12 176 GLY A CA 1
ATOM 1419 C C . GLY A 1 176 ? -3.556 41.084 17.110 1.00 66.12 176 GLY A C 1
ATOM 1420 O O . GLY A 1 176 ? -4.549 40.723 16.479 1.00 66.12 176 GLY A O 1
ATOM 1421 N N . ALA A 1 177 ? -2.878 40.229 17.889 1.00 59.44 177 ALA A N 1
ATOM 1422 C CA . ALA A 1 177 ? -3.233 38.814 18.058 1.00 59.44 177 ALA A CA 1
ATOM 1423 C C . ALA A 1 177 ? -4.075 38.506 19.312 1.00 59.44 177 ALA A C 1
ATOM 1425 O O . ALA A 1 177 ? -4.396 37.343 19.556 1.00 59.44 177 ALA A O 1
ATOM 1426 N N . HIS A 1 178 ? -4.526 39.524 20.055 1.00 61.44 178 HIS A N 1
ATOM 1427 C CA . HIS A 1 178 ? -5.432 39.383 21.210 1.00 61.44 178 HIS A CA 1
ATOM 1428 C C . HIS A 1 178 ? -6.867 38.944 20.838 1.00 61.44 178 HIS A C 1
ATOM 1430 O O . HIS A 1 178 ? -7.771 38.943 21.672 1.00 61.44 178 HIS A O 1
ATOM 1436 N N . SER A 1 179 ? -7.099 38.550 19.583 1.00 63.00 179 SER A N 1
ATOM 1437 C CA . SER A 1 179 ? -8.398 38.080 19.111 1.00 63.00 179 SER A CA 1
ATOM 1438 C C . SER A 1 179 ? -8.746 36.710 19.702 1.00 63.00 179 SER A C 1
ATOM 1440 O O . SER A 1 179 ? -7.948 35.773 19.673 1.00 63.00 179 SER A O 1
ATOM 1442 N N . ARG A 1 180 ? -9.990 36.544 20.167 1.00 64.69 180 ARG A N 1
ATOM 1443 C CA . ARG A 1 180 ? -10.523 35.240 20.609 1.00 64.69 180 ARG A CA 1
ATOM 1444 C C . ARG A 1 180 ? -10.661 34.234 19.449 1.00 64.69 180 ARG A C 1
ATOM 1446 O O . ARG A 1 180 ? -10.761 33.026 19.698 1.00 64.69 180 ARG A O 1
ATOM 1453 N N . LEU A 1 181 ? -10.635 34.714 18.198 1.00 76.06 181 LEU A N 1
ATOM 1454 C CA . LEU A 1 181 ? -10.856 33.939 16.976 1.00 76.06 181 LEU A CA 1
ATOM 1455 C C . LEU A 1 181 ? -9.604 33.159 16.549 1.00 76.06 181 LEU A C 1
ATOM 1457 O O . LEU A 1 181 ? -8.552 33.719 16.252 1.00 76.06 181 LEU A O 1
ATOM 1461 N N . THR A 1 182 ? -9.739 31.836 16.424 1.00 75.88 182 THR A N 1
ATOM 1462 C CA . THR A 1 182 ? -8.618 30.937 16.066 1.00 75.88 182 THR A CA 1
ATOM 1463 C C . THR A 1 182 ? -8.069 31.210 14.658 1.00 75.88 182 THR A C 1
ATOM 1465 O O . THR A 1 182 ? -6.876 31.024 14.411 1.00 75.88 182 THR A O 1
ATOM 1468 N N . ARG A 1 183 ? -8.918 31.691 13.741 1.00 80.44 183 ARG A N 1
ATOM 1469 C CA . ARG A 1 183 ? -8.540 32.031 12.361 1.00 80.44 183 ARG A CA 1
ATOM 1470 C C . ARG A 1 183 ? -7.497 33.150 12.321 1.00 80.44 183 ARG A C 1
ATOM 1472 O O . ARG A 1 183 ? -6.447 32.975 11.709 1.00 80.44 183 ARG A O 1
ATOM 1479 N N . THR A 1 184 ? -7.740 34.238 13.047 1.00 80.81 184 THR A N 1
ATOM 1480 C CA . THR A 1 184 ? -6.843 35.401 13.121 1.00 80.81 184 THR A CA 1
ATOM 1481 C C . THR A 1 184 ? -5.479 35.018 13.688 1.00 80.81 184 THR A C 1
ATOM 1483 O O . THR A 1 184 ? -4.446 35.359 13.117 1.00 80.81 184 THR A O 1
ATOM 1486 N N . ILE A 1 185 ? -5.467 34.221 14.761 1.00 80.81 185 ILE A N 1
ATOM 1487 C CA . ILE A 1 185 ? -4.232 33.732 15.390 1.00 80.81 185 ILE A CA 1
ATOM 1488 C C . ILE A 1 185 ? -3.426 32.859 14.419 1.00 80.81 185 ILE A C 1
ATOM 1490 O O . ILE A 1 185 ? -2.207 32.990 14.307 1.00 80.81 185 ILE A O 1
ATOM 1494 N N . THR A 1 186 ? -4.110 31.987 13.677 1.00 81.94 186 THR A N 1
ATOM 1495 C CA . THR A 1 186 ? -3.472 31.107 12.690 1.00 81.94 186 THR A CA 1
ATOM 1496 C C . THR A 1 186 ? -2.854 31.916 11.549 1.00 81.94 186 THR A C 1
ATOM 1498 O O . THR A 1 186 ? -1.710 31.667 11.171 1.00 81.94 186 THR A O 1
ATOM 1501 N N . GLN A 1 187 ? -3.559 32.932 11.050 1.00 84.44 187 GLN A N 1
ATOM 1502 C CA . GLN A 1 187 ? -3.060 33.813 9.994 1.00 84.44 187 GLN A CA 1
ATOM 1503 C C . GLN A 1 187 ? -1.832 34.619 10.443 1.00 84.44 187 GLN A C 1
ATOM 1505 O O . GLN A 1 187 ? -0.856 34.714 9.699 1.00 84.44 187 GLN A O 1
ATOM 1510 N N . GLN A 1 188 ? -1.837 35.142 11.674 1.00 83.12 188 GLN A N 1
ATOM 1511 C CA . GLN A 1 188 ? -0.681 35.846 12.240 1.00 83.12 188 GLN A CA 1
ATOM 1512 C C . GLN A 1 188 ? 0.524 34.919 12.420 1.00 83.12 188 GLN A C 1
ATOM 1514 O O . GLN A 1 188 ? 1.643 35.280 12.059 1.00 83.12 188 GLN A O 1
ATOM 1519 N N . LYS A 1 189 ? 0.301 33.683 12.884 1.00 84.31 189 LYS A N 1
ATOM 1520 C CA . LYS A 1 189 ? 1.354 32.665 12.974 1.00 84.31 189 LYS A CA 1
ATOM 1521 C C . LYS A 1 189 ? 1.994 32.373 11.614 1.00 84.31 189 LYS A C 1
ATOM 1523 O O . LYS A 1 189 ? 3.219 32.323 11.528 1.00 84.31 189 LYS A O 1
ATOM 1528 N N . ILE A 1 190 ? 1.193 32.194 10.562 1.00 86.06 190 ILE A N 1
ATOM 1529 C CA . ILE A 1 190 ? 1.703 31.948 9.203 1.00 86.06 190 ILE A CA 1
ATOM 1530 C C . ILE A 1 190 ? 2.567 33.128 8.744 1.00 86.06 190 ILE A C 1
ATOM 1532 O O . ILE A 1 190 ? 3.703 32.923 8.320 1.00 86.06 190 ILE A O 1
ATOM 1536 N N . ARG A 1 191 ? 2.077 34.363 8.904 1.00 85.94 191 ARG A N 1
ATOM 1537 C CA . ARG A 1 191 ? 2.831 35.578 8.556 1.00 85.94 191 ARG A CA 1
ATOM 1538 C C . ARG A 1 191 ? 4.156 35.671 9.314 1.00 85.94 191 ARG A C 1
ATOM 1540 O O . ARG A 1 191 ? 5.186 35.921 8.694 1.00 85.94 191 ARG A O 1
ATOM 1547 N N . ALA A 1 192 ? 4.152 35.407 10.620 1.00 85.88 192 ALA A N 1
ATOM 1548 C CA . ALA A 1 192 ? 5.359 35.439 11.443 1.00 85.88 192 ALA A CA 1
ATOM 1549 C C . ALA A 1 192 ? 6.404 34.410 10.979 1.00 85.88 192 ALA A C 1
ATOM 1551 O O . ALA A 1 192 ? 7.588 34.729 10.883 1.00 85.88 192 ALA A O 1
ATOM 1552 N N . LEU A 1 193 ? 5.975 33.190 10.635 1.00 86.88 193 LEU A N 1
ATOM 1553 C CA . LEU A 1 193 ? 6.869 32.146 10.125 1.00 86.88 193 LEU A CA 1
ATOM 1554 C C . LEU A 1 193 ? 7.452 32.497 8.750 1.00 86.88 193 LEU A C 1
ATOM 1556 O O . LEU A 1 193 ? 8.641 32.264 8.517 1.00 86.88 193 LEU A O 1
ATOM 1560 N N . VAL A 1 194 ? 6.648 33.093 7.865 1.00 88.50 194 VAL A N 1
ATOM 1561 C CA . VAL A 1 194 ? 7.106 33.578 6.554 1.00 88.50 194 VAL A CA 1
ATOM 1562 C C . VAL A 1 194 ? 8.141 34.694 6.721 1.00 88.50 194 VAL A C 1
ATOM 1564 O O . VAL A 1 194 ? 9.213 34.623 6.116 1.00 88.50 194 VAL A O 1
ATOM 1567 N N . SER A 1 195 ? 7.881 35.678 7.588 1.00 87.31 195 SER A N 1
ATOM 1568 C CA . SER A 1 195 ? 8.843 36.743 7.901 1.00 87.31 195 SER A CA 1
ATOM 1569 C C . SER A 1 195 ? 10.130 36.183 8.510 1.00 87.31 195 SER A C 1
ATOM 1571 O O . SER A 1 195 ? 11.214 36.479 8.017 1.00 87.31 195 SER A O 1
ATOM 1573 N N . ALA A 1 196 ? 10.038 35.274 9.486 1.00 86.00 196 ALA A N 1
ATOM 1574 C CA . ALA A 1 196 ? 11.208 34.638 10.092 1.00 86.00 196 ALA A CA 1
ATOM 1575 C C . ALA A 1 196 ? 12.041 33.833 9.076 1.00 86.00 196 ALA A C 1
ATOM 1577 O O . ALA A 1 196 ? 13.270 33.786 9.159 1.00 86.00 196 ALA A O 1
ATOM 1578 N N . HIS A 1 197 ? 11.401 33.180 8.102 1.00 85.12 197 HIS A N 1
ATOM 1579 C CA . HIS A 1 197 ? 12.110 32.515 7.010 1.00 85.12 197 HIS A CA 1
ATOM 1580 C C . HIS A 1 197 ? 12.826 33.528 6.100 1.00 85.12 197 HIS A C 1
ATOM 1582 O O . HIS A 1 197 ? 14.024 33.383 5.840 1.00 85.12 197 HIS A O 1
ATOM 1588 N N . ARG A 1 198 ? 12.128 34.590 5.682 1.00 85.12 198 ARG A N 1
ATOM 1589 C CA . ARG A 1 198 ? 12.695 35.678 4.871 1.00 85.12 198 ARG A CA 1
ATOM 1590 C C . ARG A 1 198 ? 13.893 36.337 5.563 1.00 85.12 198 ARG A C 1
ATOM 1592 O O . ARG A 1 198 ? 14.949 36.491 4.946 1.00 85.12 198 ARG A O 1
ATOM 1599 N N . ASP A 1 199 ? 13.767 36.657 6.846 1.00 88.81 199 ASP A N 1
ATOM 1600 C CA . ASP A 1 199 ? 14.810 37.323 7.628 1.00 88.81 199 ASP A CA 1
ATOM 1601 C C . ASP A 1 199 ? 16.025 36.426 7.861 1.00 88.81 199 ASP A C 1
ATOM 1603 O O . ASP A 1 199 ? 17.158 36.905 7.805 1.00 88.81 199 ASP A O 1
ATOM 1607 N N . ARG A 1 200 ? 15.833 35.110 8.038 1.00 85.44 200 ARG A N 1
ATOM 1608 C CA . ARG A 1 200 ? 16.949 34.148 8.062 1.00 85.44 200 ARG A CA 1
ATOM 1609 C C . ARG A 1 200 ? 17.740 34.179 6.756 1.00 85.44 200 ARG A C 1
ATOM 1611 O O . ARG A 1 200 ? 18.970 34.229 6.793 1.00 85.44 200 ARG A O 1
ATOM 1618 N N . ASN A 1 201 ? 17.061 34.207 5.610 1.00 81.56 201 ASN A N 1
ATOM 1619 C CA . ASN A 1 201 ? 17.723 34.299 4.307 1.00 81.56 201 ASN A CA 1
ATOM 1620 C C . ASN A 1 201 ? 18.445 35.646 4.130 1.00 81.56 201 ASN A C 1
ATOM 1622 O O . ASN A 1 201 ? 19.579 35.676 3.647 1.00 81.56 201 ASN A O 1
ATOM 1626 N N . ARG A 1 202 ? 17.850 36.754 4.594 1.00 85.31 202 ARG A N 1
ATOM 1627 C CA . ARG A 1 202 ? 18.496 38.078 4.596 1.00 85.31 202 ARG A CA 1
ATOM 1628 C C . ARG A 1 202 ? 19.737 38.110 5.494 1.00 85.31 202 ARG A C 1
ATOM 1630 O O . ARG A 1 202 ? 20.788 38.556 5.042 1.00 85.31 202 ARG A O 1
ATOM 1637 N N . LYS A 1 203 ? 19.665 37.561 6.713 1.00 87.88 203 LYS A N 1
ATOM 1638 C CA . LYS A 1 203 ? 20.819 37.414 7.619 1.00 87.88 203 LYS A CA 1
ATOM 1639 C C . LYS A 1 203 ? 21.941 36.612 6.962 1.00 87.88 203 LYS A C 1
ATOM 1641 O O . LYS A 1 203 ? 23.080 37.064 6.980 1.00 87.88 203 LYS A O 1
ATOM 1646 N N . LYS A 1 204 ? 21.635 35.484 6.306 1.00 85.69 204 LYS A N 1
ATOM 1647 C CA . LYS A 1 204 ? 22.634 34.702 5.549 1.00 85.69 204 LYS A CA 1
ATOM 1648 C C . LYS A 1 204 ? 23.343 35.546 4.481 1.00 85.69 204 LYS A C 1
ATOM 1650 O O . LYS A 1 204 ? 24.564 35.461 4.362 1.00 85.69 204 LYS A O 1
ATOM 1655 N N . ARG A 1 205 ? 22.607 36.376 3.729 1.00 86.56 205 ARG A N 1
ATOM 1656 C CA . ARG A 1 205 ? 23.188 37.301 2.735 1.00 86.56 205 ARG A CA 1
ATOM 1657 C C . ARG A 1 205 ? 24.072 38.367 3.393 1.00 86.56 205 ARG A C 1
ATOM 1659 O O . ARG A 1 205 ? 25.190 38.575 2.931 1.00 86.56 205 ARG A O 1
ATOM 1666 N N . ASN A 1 206 ? 23.610 38.979 4.485 1.00 90.19 206 ASN A N 1
ATOM 1667 C CA . ASN A 1 206 ? 24.367 39.995 5.225 1.00 90.19 206 ASN A CA 1
ATOM 1668 C C . ASN A 1 206 ? 25.676 39.430 5.797 1.00 90.19 206 ASN A C 1
ATOM 1670 O O . ASN A 1 206 ? 26.733 40.018 5.589 1.00 90.19 206 ASN A O 1
ATOM 1674 N N . PHE A 1 207 ? 25.630 38.261 6.446 1.00 89.50 207 PHE A N 1
ATOM 1675 C CA . PHE A 1 207 ? 26.829 37.596 6.964 1.00 89.50 207 PHE A CA 1
ATOM 1676 C C . PHE A 1 207 ? 27.797 37.213 5.845 1.00 89.50 207 PHE A C 1
ATOM 1678 O O . PHE A 1 207 ? 28.993 37.447 5.976 1.00 89.50 207 PHE A O 1
ATOM 1685 N N . ARG A 1 208 ? 27.294 36.700 4.712 1.00 89.62 208 ARG A N 1
ATOM 1686 C CA . ARG A 1 208 ? 28.136 36.411 3.543 1.00 89.62 208 ARG A CA 1
ATOM 1687 C C . ARG A 1 208 ? 28.841 37.669 3.032 1.00 89.62 208 ARG A C 1
ATOM 1689 O O . ARG A 1 208 ? 30.033 37.600 2.763 1.00 89.62 208 ARG A O 1
ATOM 1696 N N . ARG A 1 209 ? 2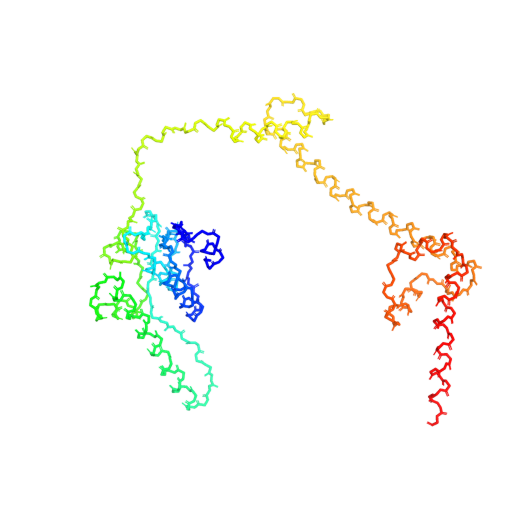8.132 38.798 2.923 1.00 89.00 209 ARG A N 1
ATOM 1697 C CA . ARG A 1 209 ? 28.720 40.082 2.511 1.00 89.00 209 ARG A CA 1
ATOM 1698 C C . ARG A 1 209 ? 29.815 40.520 3.486 1.00 89.00 209 ARG A C 1
ATOM 1700 O O . ARG A 1 209 ? 30.916 40.813 3.045 1.00 89.00 209 ARG A O 1
ATOM 1707 N N . LEU A 1 210 ? 29.544 40.468 4.792 1.00 89.81 210 LEU A N 1
ATOM 1708 C CA . LEU A 1 210 ? 30.513 40.825 5.833 1.00 89.81 210 LEU A CA 1
ATOM 1709 C C . LEU A 1 210 ? 31.778 39.953 5.781 1.00 89.81 210 LEU A C 1
ATOM 1711 O O . LEU A 1 210 ? 32.884 40.472 5.899 1.00 89.81 210 LEU A O 1
ATOM 1715 N N . TRP A 1 211 ? 31.629 38.640 5.582 1.00 91.94 211 TRP A N 1
ATOM 1716 C CA . TRP A 1 211 ? 32.764 37.722 5.438 1.00 91.94 211 TRP A CA 1
ATOM 1717 C C . TRP A 1 211 ? 33.616 38.050 4.211 1.00 91.94 211 TRP A C 1
ATOM 1719 O O . TRP A 1 211 ? 34.835 38.112 4.325 1.00 91.94 211 TRP A O 1
ATOM 1729 N N . ILE A 1 212 ? 32.984 38.326 3.066 1.00 88.50 212 ILE A N 1
ATOM 1730 C CA . ILE A 1 212 ? 33.685 38.732 1.839 1.00 88.50 212 ILE A CA 1
ATOM 1731 C C . ILE A 1 212 ? 34.441 40.046 2.056 1.00 88.50 212 ILE A C 1
ATOM 1733 O O . ILE A 1 212 ? 35.605 40.141 1.684 1.00 88.50 212 ILE A O 1
ATOM 1737 N N . THR A 1 213 ? 33.813 41.043 2.687 1.00 88.69 213 THR A N 1
ATOM 1738 C CA . THR A 1 213 ? 34.453 42.332 2.986 1.00 88.69 213 THR A CA 1
ATOM 1739 C C . THR A 1 213 ? 35.683 42.160 3.873 1.00 88.69 213 THR A C 1
ATOM 1741 O O . THR A 1 213 ? 36.726 42.729 3.570 1.00 88.69 213 THR A O 1
ATOM 1744 N N . ARG A 1 214 ? 35.590 41.340 4.927 1.00 87.62 214 ARG A N 1
ATOM 1745 C CA . ARG A 1 214 ? 36.712 41.060 5.839 1.00 87.62 214 ARG A CA 1
ATOM 1746 C C . ARG A 1 214 ? 37.883 40.391 5.128 1.00 87.62 214 ARG A C 1
ATOM 1748 O O . ARG A 1 214 ? 39.017 40.813 5.299 1.00 87.62 214 ARG A O 1
ATOM 1755 N N . ILE A 1 215 ? 37.599 39.388 4.300 1.00 84.44 215 ILE A N 1
ATOM 1756 C CA . ILE A 1 215 ? 38.629 38.689 3.526 1.00 84.44 215 ILE A CA 1
ATOM 1757 C C . ILE A 1 215 ? 39.271 39.642 2.505 1.00 84.44 215 ILE A C 1
ATOM 1759 O O . ILE A 1 215 ? 40.490 39.711 2.421 1.00 84.44 215 ILE A O 1
ATOM 1763 N N . ASN A 1 216 ? 38.470 40.432 1.781 1.00 85.44 216 ASN A N 1
ATOM 1764 C CA . ASN A 1 216 ? 38.980 41.420 0.826 1.00 85.44 216 ASN A CA 1
ATOM 1765 C C . ASN A 1 216 ? 39.870 42.484 1.480 1.00 85.44 216 ASN A C 1
ATOM 1767 O O . ASN A 1 216 ? 40.845 42.894 0.861 1.00 85.44 216 ASN A O 1
ATOM 1771 N N . ALA A 1 217 ? 39.542 42.940 2.693 1.00 84.12 217 ALA A N 1
ATOM 1772 C CA . ALA A 1 217 ? 40.359 43.918 3.410 1.00 84.12 217 ALA A CA 1
ATOM 1773 C C . ALA A 1 217 ? 41.777 43.382 3.661 1.00 84.12 217 ALA A C 1
ATOM 1775 O O . ALA A 1 217 ? 42.747 44.044 3.313 1.00 84.12 217 ALA A O 1
ATOM 1776 N N . VAL A 1 218 ? 41.885 42.146 4.157 1.00 81.31 218 VAL A N 1
ATOM 1777 C CA . VAL A 1 218 ? 43.176 41.497 4.436 1.00 81.31 218 VAL A CA 1
ATOM 1778 C C . VAL A 1 218 ? 43.942 41.179 3.149 1.00 81.31 218 VAL A C 1
ATOM 1780 O O . VAL A 1 218 ? 45.137 41.431 3.065 1.00 81.31 218 VAL A O 1
ATOM 1783 N N . ILE A 1 219 ? 43.260 40.685 2.111 1.00 76.94 219 ILE A N 1
ATOM 1784 C CA . ILE A 1 219 ? 43.882 40.416 0.804 1.00 76.94 219 ILE A CA 1
ATOM 1785 C C . ILE A 1 219 ? 44.526 41.682 0.219 1.00 76.94 219 ILE A C 1
ATOM 1787 O O . ILE A 1 219 ? 45.646 41.622 -0.284 1.00 76.94 219 ILE A O 1
ATOM 1791 N N . ARG A 1 220 ? 43.813 42.815 0.280 1.00 76.50 220 ARG A N 1
ATOM 1792 C CA . ARG A 1 220 ? 44.293 44.099 -0.248 1.00 76.50 220 ARG A CA 1
ATOM 1793 C C . ARG A 1 220 ? 45.474 44.651 0.542 1.00 76.50 220 ARG A C 1
ATOM 1795 O O . ARG A 1 220 ? 46.330 45.285 -0.054 1.00 76.50 220 ARG A O 1
ATOM 1802 N N . GLU A 1 221 ? 45.501 44.418 1.850 1.00 74.69 221 GLU A N 1
ATOM 1803 C CA . GLU A 1 221 ? 46.574 44.876 2.737 1.00 74.69 221 GLU A CA 1
ATOM 1804 C C . GLU A 1 221 ? 47.872 44.074 2.543 1.00 74.69 221 GLU A C 1
ATOM 1806 O O . GLU A 1 221 ? 48.950 44.653 2.534 1.00 74.69 221 GLU A O 1
ATOM 1811 N N . ILE A 1 222 ? 47.776 42.753 2.350 1.00 69.69 222 ILE A N 1
ATOM 1812 C CA . ILE A 1 222 ? 48.942 41.856 2.247 1.00 69.69 222 ILE A CA 1
ATOM 1813 C C . ILE A 1 222 ? 49.453 41.725 0.792 1.00 69.69 222 ILE A C 1
ATOM 1815 O O . ILE A 1 222 ? 50.599 41.352 0.564 1.00 69.69 222 ILE A O 1
ATOM 1819 N N . GLY A 1 223 ? 48.627 42.032 -0.216 1.00 63.19 223 GLY A N 1
ATOM 1820 C CA . GLY A 1 223 ? 49.039 42.042 -1.630 1.00 63.19 223 GLY A CA 1
ATOM 1821 C C . GLY A 1 223 ? 49.106 40.667 -2.313 1.00 63.19 223 GLY A C 1
ATOM 1822 O O . GLY A 1 223 ? 49.684 40.544 -3.386 1.00 63.19 223 GLY A O 1
ATOM 1823 N N . VAL A 1 224 ? 48.508 39.625 -1.722 1.00 58.16 224 VAL A N 1
ATOM 1824 C CA . VAL A 1 224 ? 48.661 38.216 -2.167 1.00 58.16 224 VAL A CA 1
ATOM 1825 C C . VAL A 1 224 ? 47.728 37.801 -3.308 1.00 58.16 224 VAL A C 1
ATOM 1827 O O . VAL A 1 224 ? 47.998 36.839 -4.018 1.00 58.16 224 VAL A O 1
ATOM 1830 N N . SER A 1 225 ? 46.598 38.492 -3.490 1.00 59.56 225 SER A N 1
ATOM 1831 C CA . SER A 1 225 ? 45.676 38.273 -4.615 1.00 59.56 225 SER A CA 1
ATOM 1832 C C . SER A 1 225 ? 44.894 39.550 -4.939 1.00 59.56 225 SER A C 1
ATOM 1834 O O . SER A 1 225 ? 44.683 40.398 -4.080 1.00 59.56 225 SER A O 1
ATOM 1836 N N . TYR A 1 226 ? 44.438 39.718 -6.184 1.00 61.19 226 TYR A N 1
ATOM 1837 C CA . TYR A 1 226 ? 43.738 40.950 -6.590 1.00 61.19 226 TYR A CA 1
ATOM 1838 C C . TYR A 1 226 ? 42.253 40.990 -6.165 1.00 61.19 226 TYR A C 1
ATOM 1840 O O . TYR A 1 226 ? 41.643 42.060 -6.152 1.00 61.19 226 TYR A O 1
ATOM 1848 N N . SER A 1 227 ? 41.633 39.848 -5.815 1.00 72.62 227 SER A N 1
ATOM 1849 C CA . SER A 1 227 ? 40.229 39.800 -5.365 1.00 72.62 227 SER A CA 1
ATOM 1850 C C . SER A 1 227 ? 39.843 38.504 -4.636 1.00 72.62 227 SER A C 1
ATOM 1852 O O . SER A 1 227 ? 40.363 37.429 -4.933 1.00 72.62 227 SER A O 1
ATOM 1854 N N . TYR A 1 228 ? 38.835 38.584 -3.753 1.00 79.88 228 TYR A N 1
ATOM 1855 C CA . TYR A 1 228 ? 38.190 37.429 -3.104 1.00 79.88 228 TYR A CA 1
ATOM 1856 C C . TYR A 1 228 ? 37.791 36.314 -4.079 1.00 79.88 228 TYR A C 1
ATOM 1858 O O . TYR A 1 228 ? 37.952 35.139 -3.761 1.00 79.88 228 TYR A O 1
ATOM 1866 N N . SER A 1 229 ? 37.264 36.659 -5.259 1.00 81.81 229 SER A N 1
ATOM 1867 C CA . SER A 1 229 ? 36.810 35.666 -6.240 1.00 81.81 229 SER A CA 1
ATOM 1868 C C . SER A 1 229 ? 37.961 34.800 -6.751 1.00 81.81 229 SER A C 1
ATOM 1870 O O . SER A 1 229 ? 37.781 33.595 -6.901 1.00 81.81 229 SER A O 1
ATOM 1872 N N . ARG A 1 230 ? 39.142 35.399 -6.955 1.00 77.38 230 ARG A N 1
ATOM 1873 C CA . ARG A 1 230 ? 40.349 34.685 -7.388 1.00 77.38 230 ARG A CA 1
ATOM 1874 C C . ARG A 1 230 ? 40.888 33.787 -6.274 1.00 77.38 230 ARG A C 1
ATOM 1876 O O . ARG A 1 230 ? 41.077 32.603 -6.509 1.00 77.38 230 ARG A O 1
ATOM 1883 N N . LEU A 1 231 ? 40.965 34.297 -5.039 1.00 77.56 231 LEU A N 1
ATOM 1884 C CA . LEU A 1 231 ? 41.363 33.488 -3.877 1.00 77.56 231 LEU A CA 1
ATOM 1885 C C . LEU A 1 231 ? 40.462 32.255 -3.693 1.00 77.56 231 LEU A C 1
ATOM 1887 O O . LEU A 1 231 ? 40.946 31.150 -3.472 1.00 77.56 231 LEU A O 1
ATOM 1891 N N . ILE A 1 232 ? 39.141 32.430 -3.780 1.00 82.69 232 ILE A N 1
ATOM 1892 C CA . ILE A 1 232 ? 38.198 31.313 -3.645 1.00 82.69 232 ILE A CA 1
ATOM 1893 C C . ILE A 1 232 ? 38.347 30.316 -4.796 1.00 82.69 232 ILE A C 1
ATOM 1895 O O . ILE A 1 232 ? 38.311 29.114 -4.550 1.00 82.69 232 ILE A O 1
ATOM 1899 N N . HIS A 1 233 ? 38.514 30.796 -6.029 1.00 81.12 233 HIS A N 1
ATOM 1900 C CA . HIS A 1 233 ? 38.753 29.937 -7.185 1.00 81.12 233 HIS A CA 1
ATOM 1901 C C . HIS A 1 233 ? 40.004 29.068 -6.993 1.00 81.12 233 HIS A C 1
ATOM 1903 O O . HIS A 1 233 ? 39.942 27.856 -7.194 1.00 81.12 233 HIS A O 1
ATOM 1909 N N . ASP A 1 234 ? 41.104 29.659 -6.530 1.00 76.00 234 ASP A N 1
ATOM 1910 C CA . ASP A 1 234 ? 42.372 28.949 -6.351 1.00 76.00 234 ASP A CA 1
ATOM 1911 C C . ASP A 1 234 ? 42.301 27.928 -5.202 1.00 76.00 234 ASP A C 1
ATOM 1913 O O . ASP A 1 234 ? 42.821 26.817 -5.328 1.00 76.00 234 ASP A O 1
ATOM 1917 N N . LEU A 1 235 ? 41.558 28.242 -4.131 1.00 77.62 235 LEU A N 1
ATOM 1918 C CA . LEU A 1 235 ? 41.239 27.292 -3.057 1.00 77.62 235 LEU A CA 1
ATOM 1919 C C . LEU A 1 235 ? 40.411 26.099 -3.560 1.00 77.62 235 LEU A C 1
ATOM 1921 O O . LEU A 1 235 ? 40.720 24.956 -3.222 1.00 77.62 235 LEU A O 1
ATOM 1925 N N . TYR A 1 236 ? 39.391 26.340 -4.394 1.00 77.69 236 TYR A N 1
ATOM 1926 C CA . TYR A 1 236 ? 38.584 25.265 -4.986 1.00 77.69 236 TYR A CA 1
ATOM 1927 C C . TYR A 1 236 ? 39.389 24.405 -5.963 1.00 77.69 236 TYR A C 1
ATOM 1929 O O . TYR A 1 236 ? 39.284 23.181 -5.909 1.00 77.69 236 TYR A O 1
ATOM 1937 N N . LYS A 1 237 ? 40.219 25.019 -6.818 1.00 78.62 237 LYS A N 1
ATOM 1938 C CA . LYS A 1 237 ? 41.089 24.308 -7.772 1.00 78.62 237 LYS A CA 1
ATOM 1939 C C . LYS A 1 237 ? 42.040 23.337 -7.063 1.00 78.62 237 LYS A C 1
ATOM 1941 O O . LYS A 1 237 ? 42.346 22.280 -7.601 1.00 78.62 237 LYS A O 1
ATOM 1946 N N . ARG A 1 238 ? 42.468 23.680 -5.846 1.00 71.19 238 ARG A N 1
ATOM 1947 C CA . ARG A 1 238 ? 43.352 22.868 -4.995 1.00 71.19 238 ARG A CA 1
ATOM 1948 C C . ARG A 1 238 ? 42.611 21.951 -4.012 1.00 71.19 238 ARG A C 1
ATOM 1950 O O . ARG A 1 238 ? 43.242 21.384 -3.133 1.00 71.19 238 ARG A O 1
ATOM 1957 N N . GLN A 1 239 ? 41.288 21.809 -4.138 1.00 72.38 239 GLN A N 1
ATOM 1958 C CA . GLN A 1 239 ? 40.434 20.989 -3.261 1.00 72.38 239 GLN A CA 1
ATOM 1959 C C . GLN A 1 239 ? 40.476 21.364 -1.762 1.00 72.38 239 GLN A C 1
ATOM 1961 O O . GLN A 1 239 ? 40.028 20.599 -0.907 1.00 72.38 239 GLN A O 1
ATOM 1966 N N . LEU A 1 240 ? 40.927 22.574 -1.414 1.00 70.56 240 LEU A N 1
ATOM 1967 C CA . LEU A 1 240 ? 40.903 23.075 -0.040 1.00 70.56 240 LEU A CA 1
ATOM 1968 C C . LEU A 1 240 ? 39.506 23.630 0.275 1.00 70.56 240 LEU A C 1
ATOM 1970 O O . LEU A 1 240 ? 39.200 24.802 0.047 1.00 70.56 240 LEU A O 1
ATOM 1974 N N . LEU A 1 241 ? 38.628 22.772 0.801 1.00 67.31 241 LEU A N 1
ATOM 1975 C CA . LEU A 1 241 ? 37.217 23.078 1.080 1.00 67.31 241 LEU A CA 1
ATOM 1976 C C . LEU A 1 241 ? 37.013 23.920 2.355 1.00 67.31 241 LEU A C 1
ATOM 1978 O O . LEU A 1 241 ? 36.272 23.554 3.270 1.00 67.31 241 LEU A O 1
ATOM 1982 N N . LEU A 1 242 ? 37.638 25.095 2.425 1.00 77.00 242 LEU A N 1
ATOM 1983 C CA . LEU A 1 242 ? 37.447 26.021 3.539 1.00 77.00 242 LEU A CA 1
ATOM 1984 C C . LEU A 1 242 ? 36.184 26.870 3.353 1.00 77.00 242 LEU A C 1
ATOM 1986 O O . LEU A 1 242 ? 36.024 27.637 2.401 1.00 77.00 242 LEU A O 1
ATOM 1990 N N . ASN A 1 243 ? 35.270 26.790 4.322 1.00 80.50 243 ASN A N 1
ATOM 1991 C CA . ASN A 1 243 ? 34.075 27.626 4.320 1.00 80.50 243 ASN A CA 1
ATOM 1992 C C . ASN A 1 243 ? 34.454 29.104 4.533 1.00 80.50 243 ASN A C 1
ATOM 1994 O O . ASN A 1 243 ? 35.175 29.452 5.465 1.00 80.50 243 ASN A O 1
ATOM 1998 N N . ARG A 1 244 ? 33.862 30.001 3.737 1.00 82.56 244 ARG A N 1
ATOM 1999 C CA . ARG A 1 244 ? 33.963 31.469 3.856 1.00 82.56 244 ARG A CA 1
ATOM 2000 C C . ARG A 1 244 ? 33.801 32.031 5.277 1.00 82.56 244 ARG A C 1
ATOM 2002 O O . ARG A 1 244 ? 34.397 33.060 5.574 1.00 82.56 244 ARG A O 1
ATOM 2009 N N . LYS A 1 245 ? 33.019 31.384 6.154 1.00 86.88 245 LYS A N 1
ATOM 2010 C CA . LYS A 1 245 ? 32.925 31.772 7.576 1.00 86.88 245 LYS A CA 1
ATOM 2011 C C . LYS A 1 245 ? 34.260 31.574 8.302 1.00 86.88 245 LYS A C 1
ATOM 2013 O O . LYS A 1 245 ? 34.683 32.468 9.023 1.00 86.88 245 LYS A O 1
ATOM 2018 N N . ILE A 1 246 ? 34.885 30.416 8.099 1.00 83.62 246 ILE A N 1
ATOM 2019 C CA . ILE A 1 246 ? 36.160 30.027 8.713 1.00 83.62 246 ILE A CA 1
ATOM 2020 C C . ILE A 1 246 ? 37.266 30.938 8.179 1.00 83.62 246 ILE A C 1
ATOM 2022 O O . ILE A 1 246 ? 37.968 31.556 8.968 1.00 83.62 246 ILE A O 1
ATOM 2026 N N . LEU A 1 247 ? 37.326 31.142 6.858 1.00 81.94 247 LEU A N 1
ATOM 2027 C CA . LEU A 1 247 ? 38.278 32.068 6.229 1.00 81.94 247 LEU A CA 1
ATOM 2028 C C . LEU A 1 247 ? 38.159 33.496 6.780 1.00 81.94 247 LEU A C 1
ATOM 2030 O O . LEU A 1 247 ? 39.161 34.116 7.118 1.00 81.94 247 LEU A O 1
ATOM 2034 N N . ALA A 1 248 ? 36.937 34.014 6.933 1.00 84.38 248 ALA A N 1
ATOM 2035 C CA . ALA A 1 248 ? 36.723 35.348 7.490 1.00 84.38 248 ALA A CA 1
ATOM 2036 C C . ALA A 1 248 ? 37.052 35.451 8.986 1.00 84.38 248 ALA A C 1
ATOM 2038 O O . ALA A 1 248 ? 37.273 36.556 9.476 1.00 84.38 248 ALA A O 1
ATOM 2039 N N . GLN A 1 249 ? 37.040 34.336 9.716 1.00 85.06 249 GLN A N 1
ATOM 2040 C CA . GLN A 1 249 ? 37.428 34.292 11.123 1.00 85.06 249 GLN A CA 1
ATOM 2041 C C . GLN A 1 249 ? 38.953 34.222 11.260 1.00 85.06 249 GLN A C 1
ATOM 2043 O O . GLN A 1 249 ? 39.515 35.000 12.022 1.00 85.06 249 GLN A O 1
ATOM 2048 N N . ILE A 1 250 ? 39.620 33.408 10.434 1.00 81.44 250 ILE A N 1
ATOM 2049 C CA . ILE A 1 250 ? 41.087 33.374 10.310 1.00 81.44 250 ILE A CA 1
ATOM 2050 C C . ILE A 1 250 ? 41.624 34.761 9.930 1.00 81.44 250 ILE A C 1
ATOM 2052 O O . ILE A 1 250 ? 42.566 35.234 10.556 1.00 81.44 250 ILE A O 1
ATOM 2056 N N . ALA A 1 251 ? 40.958 35.455 8.995 1.00 77.31 251 ALA A N 1
ATOM 2057 C CA . ALA A 1 251 ? 41.298 36.823 8.588 1.00 77.31 251 ALA A CA 1
ATOM 2058 C C . ALA A 1 251 ? 41.354 37.817 9.757 1.00 77.31 251 ALA A C 1
ATOM 2060 O O . ALA A 1 251 ? 42.134 38.762 9.728 1.00 77.31 251 ALA A O 1
ATOM 2061 N N . ILE A 1 252 ? 40.507 37.620 10.770 1.00 80.56 252 ILE A N 1
ATOM 2062 C CA . ILE A 1 252 ? 40.468 38.472 11.962 1.00 80.56 252 ILE A CA 1
ATOM 2063 C C . ILE A 1 252 ? 41.518 38.027 12.977 1.00 80.56 252 ILE A C 1
ATOM 2065 O O . ILE A 1 252 ? 42.169 38.871 13.580 1.00 80.56 252 ILE A O 1
ATOM 2069 N N . SER A 1 253 ? 41.647 36.716 13.190 1.00 79.19 253 SER A N 1
ATOM 2070 C CA . SER A 1 253 ? 42.462 36.154 14.267 1.00 79.19 253 SER A CA 1
ATOM 2071 C C . SER A 1 253 ? 43.964 36.233 14.001 1.00 79.19 253 SER A C 1
ATOM 2073 O O . SER A 1 253 ? 44.714 36.489 14.935 1.00 79.19 253 SER A O 1
ATOM 2075 N N . ASN A 1 254 ? 44.420 36.021 12.763 1.00 75.81 254 ASN A N 1
ATOM 2076 C CA . ASN A 1 254 ? 45.837 36.138 12.419 1.00 75.81 254 ASN A CA 1
ATOM 2077 C C . ASN A 1 254 ? 46.007 36.477 10.929 1.00 75.81 254 ASN A C 1
ATOM 2079 O O . ASN A 1 254 ? 45.762 35.643 10.054 1.00 75.81 254 ASN A O 1
ATOM 2083 N N . ARG A 1 255 ? 46.447 37.710 10.644 1.00 68.38 255 ARG A N 1
ATOM 2084 C CA . ARG A 1 255 ? 46.600 38.228 9.273 1.00 68.38 255 ARG A CA 1
ATOM 2085 C C . ARG A 1 255 ? 47.622 37.419 8.461 1.00 68.38 255 ARG A C 1
ATOM 2087 O O . ARG A 1 255 ? 47.388 37.158 7.283 1.00 68.38 255 ARG A O 1
ATOM 2094 N N . ASN A 1 256 ? 48.680 36.920 9.102 1.00 68.50 256 ASN A N 1
ATOM 2095 C CA . ASN A 1 256 ? 49.754 36.171 8.441 1.00 68.50 256 ASN A CA 1
ATOM 2096 C C . ASN A 1 256 ? 49.330 34.755 8.014 1.00 68.50 256 ASN A C 1
ATOM 2098 O O . ASN A 1 256 ? 49.891 34.209 7.069 1.00 68.50 256 ASN A O 1
ATOM 2102 N N . CYS A 1 257 ? 48.299 34.166 8.631 1.00 70.31 257 CYS A N 1
ATOM 2103 C CA . CYS A 1 257 ? 47.808 32.840 8.235 1.00 70.31 257 CYS A CA 1
ATOM 2104 C C . CYS A 1 257 ? 47.191 32.838 6.830 1.00 70.31 257 CYS A C 1
ATOM 2106 O O . CYS A 1 257 ? 47.354 31.872 6.091 1.00 70.31 257 CYS A O 1
ATOM 2108 N N . ILE A 1 258 ? 46.513 33.921 6.430 1.00 69.50 258 ILE A N 1
ATOM 2109 C CA . ILE A 1 258 ? 45.976 34.046 5.065 1.00 69.50 258 ILE A CA 1
ATOM 2110 C C . ILE A 1 258 ? 47.109 34.196 4.049 1.00 69.50 258 ILE A C 1
ATOM 2112 O O . ILE A 1 258 ? 47.024 33.625 2.963 1.00 69.50 258 ILE A O 1
ATOM 2116 N N . TYR A 1 259 ? 48.179 34.907 4.415 1.00 66.19 259 TYR A N 1
ATOM 2117 C CA . TYR A 1 259 ? 49.385 35.010 3.598 1.00 66.19 259 TYR A CA 1
ATOM 2118 C C . TYR A 1 259 ? 50.048 33.649 3.392 1.00 66.19 259 TYR A C 1
ATOM 2120 O O . TYR A 1 259 ? 50.339 33.291 2.260 1.00 66.19 259 TYR A O 1
ATOM 2128 N N . MET A 1 260 ? 50.221 32.863 4.459 1.00 67.62 260 MET A N 1
ATOM 2129 C CA . MET A 1 260 ? 50.804 31.521 4.377 1.00 67.62 260 MET A CA 1
ATOM 2130 C C . MET A 1 260 ? 49.980 30.587 3.490 1.00 67.62 260 MET A C 1
ATOM 2132 O O . MET A 1 260 ? 50.537 30.018 2.559 1.00 67.62 260 MET A O 1
ATOM 2136 N N . ILE A 1 261 ? 48.660 30.515 3.708 1.00 68.81 261 ILE A N 1
ATOM 2137 C CA . ILE A 1 261 ? 47.751 29.711 2.872 1.00 68.81 261 ILE A CA 1
ATOM 2138 C C . ILE A 1 261 ? 47.860 30.146 1.407 1.00 68.81 261 ILE A C 1
ATOM 2140 O O . ILE A 1 261 ? 47.933 29.316 0.511 1.00 68.81 261 ILE A O 1
ATOM 2144 N N . SER A 1 262 ? 47.903 31.452 1.145 1.00 64.69 262 SER A N 1
ATOM 2145 C CA . SER A 1 262 ? 47.999 31.978 -0.216 1.00 64.69 262 SER A CA 1
ATOM 2146 C C . SER A 1 262 ? 49.390 31.793 -0.845 1.00 64.69 262 SER A C 1
ATOM 2148 O O . SER A 1 262 ? 49.474 31.588 -2.049 1.00 64.69 262 SER A O 1
ATOM 2150 N N . ASN A 1 263 ? 50.478 31.817 -0.075 1.00 63.38 263 ASN A N 1
ATOM 2151 C CA . ASN A 1 263 ? 51.839 31.573 -0.564 1.00 63.38 263 ASN A CA 1
ATOM 2152 C C . ASN A 1 263 ? 52.117 30.094 -0.830 1.00 63.38 263 ASN A C 1
ATOM 2154 O O . ASN A 1 263 ? 52.827 29.770 -1.776 1.00 63.38 263 ASN A O 1
ATOM 2158 N N . GLU A 1 264 ? 51.554 29.202 -0.022 1.00 62.59 264 GLU A N 1
ATOM 2159 C CA . GLU A 1 264 ? 51.564 27.756 -0.260 1.00 62.59 264 GLU A CA 1
ATOM 2160 C C . GLU A 1 264 ? 50.794 27.424 -1.554 1.00 62.59 264 GLU A C 1
ATOM 2162 O O . GLU A 1 264 ? 51.212 26.585 -2.349 1.00 62.59 264 GLU A O 1
ATOM 2167 N N . ILE A 1 265 ? 49.743 28.201 -1.851 1.00 60.03 265 ILE A N 1
ATOM 2168 C CA . ILE A 1 265 ? 49.026 28.175 -3.133 1.00 60.03 265 ILE A CA 1
ATOM 2169 C C . ILE A 1 265 ? 49.866 28.734 -4.302 1.00 60.03 265 ILE A C 1
ATOM 2171 O O . ILE A 1 265 ? 49.683 28.274 -5.428 1.00 60.03 265 ILE A O 1
ATOM 2175 N N . ILE A 1 266 ? 50.772 29.695 -4.084 1.00 57.31 266 ILE A N 1
ATOM 2176 C CA . ILE A 1 266 ? 51.604 30.304 -5.146 1.00 57.31 266 ILE A CA 1
ATOM 2177 C C . ILE A 1 266 ? 52.869 29.474 -5.437 1.00 57.31 266 ILE A C 1
ATOM 2179 O O . ILE A 1 266 ? 53.133 29.178 -6.599 1.00 57.31 266 ILE A O 1
ATOM 2183 N N . LYS A 1 267 ? 53.611 29.023 -4.413 1.00 55.28 267 LYS A N 1
ATOM 2184 C CA . LYS A 1 267 ? 54.907 28.317 -4.559 1.00 55.28 267 LYS A CA 1
ATOM 2185 C C . LYS A 1 267 ? 54.847 27.011 -5.364 1.00 55.28 267 LYS A C 1
ATOM 2187 O O . LYS A 1 267 ? 55.848 26.608 -5.944 1.00 55.28 267 LYS A O 1
ATOM 2192 N N . GLU A 1 268 ? 53.695 26.349 -5.421 1.00 51.03 268 GLU A N 1
ATOM 2193 C CA . GLU A 1 268 ? 53.521 25.120 -6.211 1.00 51.03 268 GLU A CA 1
ATOM 2194 C C . GLU A 1 268 ? 53.114 25.358 -7.677 1.00 51.03 268 GLU A C 1
ATOM 2196 O O . GLU A 1 268 ? 53.161 24.424 -8.477 1.00 51.03 268 GLU A O 1
ATOM 2201 N N . VAL A 1 269 ? 52.690 26.574 -8.047 1.00 51.06 269 VAL A N 1
ATOM 2202 C CA . VAL A 1 269 ? 52.390 26.900 -9.456 1.00 51.06 269 VAL A CA 1
ATOM 2203 C C . VAL A 1 269 ? 53.693 26.979 -10.258 1.00 51.06 269 VAL A C 1
ATOM 2205 O O . VAL A 1 269 ? 53.780 26.358 -11.315 1.00 51.06 269 VAL A O 1
ATOM 2208 N N . ASP A 1 270 ? 54.737 27.593 -9.691 1.00 46.50 270 ASP A N 1
ATOM 2209 C CA . ASP A 1 270 ? 56.077 27.652 -10.298 1.00 46.50 270 ASP A CA 1
ATOM 2210 C C . ASP A 1 270 ? 56.737 26.265 -10.429 1.00 46.50 270 ASP A C 1
ATOM 2212 O O . ASP A 1 270 ? 57.497 26.010 -11.365 1.00 46.50 270 ASP A O 1
ATOM 2216 N N . TRP A 1 271 ? 56.414 25.320 -9.537 1.00 43.69 271 TRP A N 1
ATOM 2217 C CA . TRP A 1 271 ? 56.940 23.945 -9.579 1.00 43.69 271 TRP A CA 1
ATOM 2218 C C . TRP A 1 271 ? 56.341 23.097 -10.717 1.00 43.69 271 TRP A C 1
ATOM 2220 O O . TRP A 1 271 ? 57.001 22.201 -11.245 1.00 43.69 271 TRP A O 1
ATOM 2230 N N . LYS A 1 272 ? 55.097 23.377 -11.135 1.00 47.09 272 LYS A N 1
ATOM 2231 C CA . LYS A 1 272 ? 54.460 22.696 -12.279 1.00 47.09 272 LYS A CA 1
ATOM 2232 C C . LYS A 1 272 ? 54.812 23.321 -13.629 1.00 47.09 272 LYS A C 1
ATOM 2234 O O . LYS A 1 272 ? 54.837 22.603 -14.622 1.00 47.09 272 LYS A O 1
ATOM 2239 N N . GLU A 1 273 ? 55.116 24.617 -13.684 1.00 46.72 273 GLU A N 1
ATOM 2240 C CA . GLU A 1 273 ? 55.606 25.252 -14.919 1.00 46.72 273 GLU A CA 1
ATOM 2241 C C . GLU A 1 273 ? 57.080 24.918 -15.213 1.00 46.72 273 GLU A C 1
ATOM 2243 O O . GLU A 1 273 ? 57.464 24.815 -16.376 1.00 46.72 273 GLU A O 1
ATOM 2248 N N . SER A 1 274 ? 57.894 2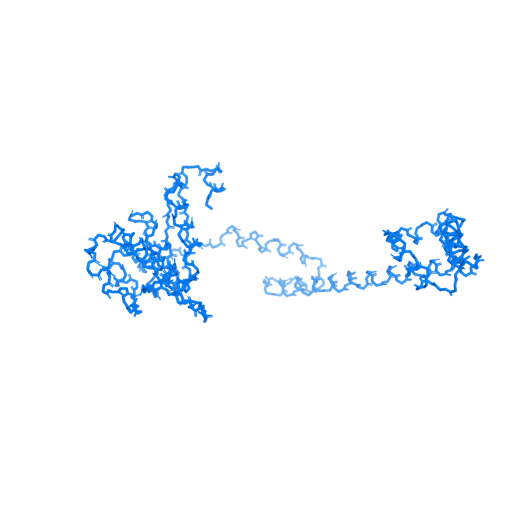4.656 -14.185 1.00 45.09 274 SER A N 1
ATOM 2249 C CA . SER A 1 274 ? 59.300 24.240 -14.339 1.00 45.09 274 SER A CA 1
ATOM 2250 C C . SER A 1 274 ? 59.490 22.758 -14.695 1.00 45.09 274 SER A C 1
ATOM 2252 O O . SER A 1 274 ? 60.514 22.400 -15.268 1.00 45.09 274 SER A O 1
ATOM 2254 N N . THR A 1 275 ? 58.504 21.896 -14.433 1.00 45.94 275 THR A N 1
ATOM 2255 C CA . THR A 1 275 ? 58.540 20.459 -14.781 1.00 45.94 275 THR A CA 1
ATOM 2256 C C . THR A 1 275 ? 57.906 20.133 -16.142 1.00 45.94 275 THR A C 1
ATOM 2258 O O . THR A 1 275 ? 57.941 18.985 -16.572 1.00 45.94 275 THR A O 1
ATOM 2261 N N . GLY A 1 276 ? 57.363 21.137 -16.845 1.00 46.56 276 GLY A N 1
ATOM 2262 C CA . GLY A 1 276 ? 56.737 21.010 -18.170 1.00 46.56 276 GLY A CA 1
ATOM 2263 C C . GLY A 1 276 ? 57.596 21.474 -19.355 1.00 46.56 276 GLY A C 1
ATOM 2264 O O . GLY A 1 276 ? 57.066 21.637 -20.452 1.00 46.56 276 GLY A O 1
ATOM 2265 N N . ARG A 1 277 ? 58.896 21.722 -19.154 1.00 42.75 277 ARG A N 1
ATOM 2266 C CA . ARG A 1 277 ? 59.868 21.931 -20.241 1.00 42.75 277 ARG A CA 1
ATOM 2267 C C . ARG A 1 277 ? 60.974 20.883 -20.167 1.00 42.75 277 ARG A C 1
ATOM 2269 O O . ARG A 1 277 ? 62.066 21.186 -19.698 1.00 42.75 277 ARG A O 1
ATOM 2276 N N . ILE A 1 278 ? 60.670 19.679 -20.640 1.00 38.62 278 ILE A N 1
ATOM 2277 C CA . ILE A 1 278 ? 61.616 18.774 -21.308 1.00 38.62 278 ILE A CA 1
ATOM 2278 C C . ILE A 1 278 ? 60.867 18.181 -22.497 1.00 38.62 278 ILE A C 1
ATOM 2280 O O . ILE A 1 278 ? 59.713 17.748 -22.280 1.00 38.62 278 ILE A O 1
#

Sequence (278 aa):
MVYLSIEDDTKDLYLFINSPGGWVIPGVAIYDTMQFVRPDVHTICMGLAASMGSFILVGGEITKRLAFPHAWVMIHQPASSFYEAQTGEFILEAEELLKLRETLTRVYVQRTGKPLWVVSEDMERDVFMSATEAQAYGIVDLVAFHFIYSMTRIRRGYIARRRRTKIRLFASSFRGAHSRLTRTITQQKIRALVSAHRDRNRKKRNFRRLWITRINAVIREIGVSYSYSRLIHDLYKRQLLLNRKILAQIAISNRNCIYMISNEIIKEVDWKESTGRI

InterPro domains:
  IPR001907 ATP-dependent Clp protease proteolytic subunit [PR00127] (12-32)
  IPR001907 ATP-dependent Clp protease proteolytic subunit [PR00127] (43-60)
  IPR001907 ATP-dependent Clp protease proteolytic subunit [PR00127] (64-83)
  IPR001907 ATP-dependent Clp protease proteolytic subunit [PR00127] (122-141)
  IPR001907 ATP-dependent Clp protease proteolytic subunit [cd07017] (1-143)
  IPR005813 Large ribosomal subunit protein bL20 [MF_00382] (152-267)
  IPR005813 Large ribosomal subunit protein bL20 [PF00453] (153-257)
  IPR005813 Large ribosomal subunit protein bL20 [TIGR01032] (151-262)
  IPR005813 Large ribosomal subunit protein bL20 [cd07026] (166-263)
  IPR018215 ClpP, Ser active site [PS00381] (43-54)
  IPR023562 Clp protease proteolytic subunit /Translocation-enhancing protein TepA [PF00574] (1-144)
  IPR023562 Clp protease proteolytic subunit /Translocation-enhancing protein TepA [PTHR10381] (1-144)
  IPR029045 ClpP/crotonase-like domain superfamily [SSF52096] (2-144)
  IPR033135 ClpP, histidine active site [PS00382] (65-78)
  IPR035566 Ribosomal protein bL20, C-terminal [G3DSA:1.10.1900.20] (206-270)
  IPR035566 Ribosomal protein bL20, C-terminal [SSF74731] (152-266)
  IPR049946 Large ribosomal subunit protein bL20, conserved site [PS00937] (204-220)

Secondary structure (DSSP, 8-state):
-HHHHHH-TTSPEEEEEEE----HHHHHHHHHHHHHSSS-EEEEEEEEEETHHHHHHHTSPTT-EEE-TT-EEEE--------S--HHHHHHHHHHHHHHHHHHHHHHHHHH---HHHHHHHHSS-EEEEHHHHHHHTS-SEE--------------SHHHHHHHHHHHHHTTSTT---S-HHHHHHHHHHHHHHHHHHHHHHHHHHHHHHHHHHHHHHHHHTS-S-HHHHHHHHHHTT----HHHHHHHHHH-HHHHHHHHHHHHHHHHHHHHSS--

Foldseek 3Di:
DVVVCVVPLADEAEAEFDDQADDLVVLVVLLVVQVPRNHFYAYEYEAEQEASRLLNLLSGDQLRREYEQRHKYKAAQDDDDDDPDDPVVVVVVVVVSVVSRVVSLVSLCVSQVDDSVVSSVSRHDIDMDGRVRCCVSRSGVYHPDPPPPVPPVPPPPPPVVVVQVVLCVVCVPPVPCPDPDSVSSVVVVVVVVVVVVVVVVVVVVVVLVLLQVLLQVLCVVVVLDPGPVVLVVLCVVVVVPDDSVNSSVCSVPPSVVSVVVSVVSVVVVVVVVVVPDD